Protein AF-A0A7J8F2H1-F1 (afdb_monomer)

Radius of gyration: 26.46 Å; Cα contacts (8 Å, |Δi|>4): 237; chains: 1; bounding box: 65×52×70 Å

Nearest PDB structures (foldseek):
  5uts-assembly4_A  TM=5.463E-01  e=5.931E-04  Neurospora crassa OR74A
  5v12-assembly2_H  TM=5.549E-01  e=9.028E-04  Neurospora crassa OR74A
  5v1x-assembly3_A  TM=5.444E-01  e=1.970E-03  Neurospora crassa OR74A
  5v12-assembly1_E  TM=4.622E-01  e=8.006E-04  Neurospora crassa OR74A
  5v12-assembly3_C  TM=4.387E-01  e=7.101E-04  Neurospora crassa OR74A

Sequence (280 aa):
MDVSLEKVADPTLIEMGKNLKEAMKMLEDSQRRTEEENGKKLTSGDIPGPLQGSGQDMVSILQLVQNLMHGDEDEEPQSARVQNIGEQGHIALLGHSLGAYISTLDKEKLRKLTTRILSDTTLWLCRIFRYENGCAYFHEEEREGLAKICRLAIHSRYEDFVVDGFNVLYNKKPVVYLSAAARPGLGQYLCNQLGLPFPCLSRVPCNTMFGSQHQMDVALLEKLIKDDIERGKLPLLLVANAGTAAVGHTDKIGRLRELCFPSRHEEGLSTHAVAGWQAS

Solvent-accessible surface area (backbone atoms only — not comparable to full-atom values): 17056 Å² total; per-residue (Å²): 143,82,82,74,67,80,84,76,62,53,70,66,57,53,50,48,53,48,53,50,53,48,51,51,48,50,56,61,55,49,73,76,59,86,80,86,88,79,94,79,92,82,84,90,70,93,68,83,70,82,86,65,94,68,85,78,56,70,67,62,51,51,50,49,53,51,46,72,73,68,52,80,87,83,58,82,83,71,69,87,61,72,63,78,65,47,76,67,50,49,53,49,51,52,49,52,54,49,50,58,55,53,70,70,47,56,73,67,60,36,49,54,50,52,52,48,52,53,52,54,53,31,53,51,51,21,59,76,70,70,36,95,87,64,83,74,80,88,68,91,52,83,66,53,54,56,47,50,50,54,50,49,49,47,58,72,74,34,78,58,36,84,79,58,39,74,62,56,41,70,79,39,39,50,30,38,39,34,37,61,66,51,66,86,64,49,66,61,50,43,25,65,77,67,74,44,60,70,88,31,52,41,76,33,54,43,28,85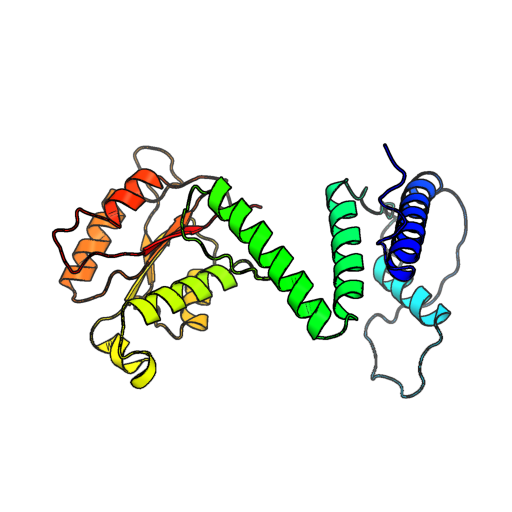,85,81,80,64,65,70,25,57,30,65,68,59,43,55,50,51,54,52,56,38,45,77,71,54,35,34,70,43,34,38,47,43,42,50,23,26,90,90,77,57,41,56,36,63,58,72,62,54,46,48,70,27,53,54,70,93,81,54,97,79,57,68,31,49,72,43,76,44,72,50,84,131

Mean predicted aligned error: 13.67 Å

Organism: Rousettus aegyptiacus (NCBI:txid9407)

Secondary structure (DSSP, 8-state):
--SSSTTSS-HHHHHHHHHHHHHHHHHHHHTT--------------S--SPPSSPPPHHHHHHHHHHHHH--TTS-----------HHHHHHHHHHHHHHHHTTS-HHHHHHHHHHHHHHHHHHHHHHTT-TT------SSHHHHHHHHHHHHHHHH-TTHHHHGGGHHHHS-EEEEEETTSPTTHHHHHHHHHT--GGGEEEEPBPSSSS-TTSB-HHHHHHHHHHHHHTT-EEEEEEEEES-TTT--B--HHHHHHHHS--TT-TT---EEEEEE---

InterPro domains:
  IPR015421 Pyridoxal phosphate-dependent transferase, major domain [G3DSA:3.40.640.10] (109-280)
  IPR015424 Pyridoxal phosphate-dependent transferase [SSF53383] (31-260)
  IPR050477 Group II Amino Acid Decarboxylases [PTHR42735] (5-260)

Structure (mmCIF, N/CA/C/O backbone):
data_AF-A0A7J8F2H1-F1
#
_entry.id   AF-A0A7J8F2H1-F1
#
loop_
_atom_site.group_PDB
_atom_site.id
_atom_site.type_symbol
_atom_site.label_atom_id
_atom_site.label_alt_id
_atom_site.label_comp_id
_atom_site.label_asym_id
_atom_site.label_entity_id
_atom_site.label_seq_id
_atom_site.pdbx_PDB_ins_code
_atom_site.Cartn_x
_atom_site.Cartn_y
_atom_site.Cartn_z
_atom_site.occupancy
_atom_site.B_iso_or_equiv
_atom_site.auth_seq_id
_atom_site.auth_comp_id
_atom_site.auth_asym_id
_atom_site.auth_atom_id
_atom_site.pdbx_PDB_model_num
ATOM 1 N N . MET A 1 1 ? 43.959 -8.866 -6.165 1.00 35.72 1 MET A N 1
ATOM 2 C CA . MET A 1 1 ? 43.316 -10.201 -6.227 1.00 35.72 1 MET A CA 1
ATOM 3 C C . MET A 1 1 ? 42.097 -10.041 -7.129 1.00 35.72 1 MET A C 1
ATOM 5 O O . MET A 1 1 ? 40.973 -10.171 -6.675 1.00 35.72 1 MET A O 1
ATOM 9 N N . ASP A 1 2 ? 42.334 -9.710 -8.403 1.00 37.97 2 ASP A N 1
ATOM 10 C CA . ASP A 1 2 ? 41.333 -9.078 -9.289 1.00 37.97 2 ASP A CA 1
ATOM 11 C C . ASP A 1 2 ? 41.114 -9.855 -10.593 1.00 37.97 2 ASP A C 1
ATOM 13 O O . ASP A 1 2 ? 40.678 -9.305 -11.594 1.00 37.97 2 ASP A O 1
ATOM 17 N N . VAL A 1 3 ? 41.433 -11.151 -10.610 1.00 37.12 3 VAL A N 1
ATOM 18 C CA . VAL A 1 3 ? 41.419 -11.969 -11.842 1.00 37.12 3 VAL A CA 1
ATOM 19 C C . VAL A 1 3 ? 40.177 -12.876 -11.925 1.00 37.12 3 VAL A C 1
ATOM 21 O O . VAL A 1 3 ? 40.043 -13.695 -12.828 1.00 37.12 3 VAL A O 1
ATOM 24 N N . SER A 1 4 ? 39.220 -12.729 -11.005 1.00 40.34 4 SER A N 1
ATOM 25 C CA . SER A 1 4 ? 38.104 -13.682 -10.869 1.00 40.34 4 SER A CA 1
ATOM 26 C C . SER A 1 4 ? 36.732 -13.152 -11.302 1.00 40.34 4 SER A C 1
ATOM 28 O O . SER A 1 4 ? 35.785 -13.933 -11.341 1.00 40.34 4 SER A O 1
ATOM 30 N N . LEU A 1 5 ? 36.595 -11.864 -11.642 1.00 41.72 5 LEU A N 1
ATOM 31 C CA . LEU A 1 5 ? 35.300 -11.255 -12.000 1.00 41.72 5 LEU A CA 1
ATOM 32 C C . LEU A 1 5 ? 34.995 -11.258 -13.509 1.00 41.72 5 LEU A C 1
ATOM 34 O O . LEU A 1 5 ? 33.827 -11.223 -13.886 1.00 41.72 5 LEU A O 1
ATOM 38 N N . GLU A 1 6 ? 36.001 -11.384 -14.380 1.00 43.81 6 GLU A N 1
ATOM 39 C CA . GLU A 1 6 ? 35.793 -11.353 -15.842 1.00 43.81 6 GLU A CA 1
ATOM 40 C C . GLU A 1 6 ? 35.183 -12.639 -16.424 1.00 43.81 6 GLU A C 1
ATOM 42 O O . GLU A 1 6 ? 34.689 -12.630 -17.546 1.00 43.81 6 GLU A O 1
ATOM 47 N N . LYS A 1 7 ? 35.168 -13.754 -15.682 1.00 44.41 7 LYS A N 1
ATOM 48 C CA . LYS A 1 7 ? 34.696 -15.050 -16.208 1.00 44.41 7 LYS A CA 1
ATOM 49 C C . LYS A 1 7 ? 33.199 -15.328 -16.026 1.00 44.41 7 LYS A C 1
ATOM 51 O O . LYS A 1 7 ? 32.752 -16.406 -16.407 1.00 44.41 7 LYS A O 1
ATOM 56 N N . VAL A 1 8 ? 32.427 -14.408 -15.442 1.00 48.41 8 VAL A N 1
ATOM 57 C CA . VAL A 1 8 ? 31.016 -14.665 -15.064 1.00 48.41 8 VAL A CA 1
ATOM 58 C C . VAL A 1 8 ? 30.034 -13.636 -15.639 1.00 48.41 8 VAL A C 1
ATOM 60 O O . VAL A 1 8 ? 28.824 -13.838 -15.564 1.00 48.41 8 VAL A O 1
ATOM 63 N N . ALA A 1 9 ? 30.514 -12.546 -16.235 1.00 56.69 9 ALA A N 1
ATOM 64 C CA . ALA A 1 9 ? 29.635 -11.503 -16.748 1.00 56.69 9 ALA A CA 1
ATOM 65 C C . ALA A 1 9 ? 29.189 -11.807 -18.188 1.00 56.69 9 ALA A C 1
ATOM 67 O O . ALA A 1 9 ? 30.009 -12.081 -19.062 1.00 56.69 9 ALA A O 1
ATOM 68 N N . ASP A 1 10 ? 27.874 -11.766 -18.407 1.00 70.38 10 ASP A N 1
ATOM 69 C CA . ASP A 1 10 ? 27.250 -11.860 -19.727 1.00 70.38 10 ASP A CA 1
ATOM 70 C C . ASP A 1 10 ? 27.881 -10.810 -20.667 1.00 70.38 10 ASP A C 1
ATOM 72 O O . ASP A 1 10 ? 27.974 -9.641 -20.273 1.00 70.38 10 ASP A O 1
ATOM 76 N N . PRO A 1 11 ? 28.353 -11.176 -21.874 1.00 74.00 11 PRO A N 1
ATOM 77 C CA . PRO A 1 11 ? 28.938 -10.222 -22.817 1.00 74.00 11 PRO A CA 1
ATOM 78 C C . PRO A 1 11 ? 28.031 -9.014 -23.097 1.00 74.00 11 PRO A C 1
ATOM 80 O O . PRO A 1 11 ? 28.542 -7.902 -23.223 1.00 74.00 11 PRO A O 1
ATOM 83 N N . THR A 1 12 ? 26.706 -9.191 -23.097 1.00 70.81 12 THR A N 1
ATOM 84 C CA . THR A 1 12 ? 25.740 -8.088 -23.253 1.00 70.81 12 THR A CA 1
ATOM 85 C C . THR A 1 12 ? 25.710 -7.160 -22.037 1.00 70.81 12 THR A C 1
ATOM 87 O O . THR A 1 12 ? 25.595 -5.948 -22.194 1.00 70.81 12 THR A O 1
ATOM 90 N N . LEU A 1 13 ? 25.872 -7.687 -20.817 1.00 69.12 13 LEU A N 1
ATOM 91 C CA . LEU A 1 13 ? 25.968 -6.884 -19.592 1.00 69.12 13 LEU A CA 1
ATOM 92 C C . LEU A 1 13 ? 27.266 -6.076 -19.552 1.00 69.12 13 LEU A C 1
ATOM 94 O O . LEU A 1 13 ? 27.269 -4.936 -19.087 1.00 69.12 13 LEU A O 1
ATOM 98 N N . ILE A 1 14 ? 28.364 -6.647 -20.050 1.00 75.19 14 ILE A N 1
ATOM 99 C CA . ILE A 1 14 ? 29.649 -5.947 -20.165 1.00 75.19 14 ILE A CA 1
ATOM 100 C C . ILE A 1 14 ? 29.537 -4.808 -21.183 1.00 75.19 14 ILE A C 1
ATOM 102 O O . ILE A 1 14 ? 29.994 -3.697 -20.913 1.00 75.19 14 ILE A O 1
ATOM 106 N N . GLU A 1 15 ? 28.937 -5.072 -22.344 1.00 75.25 15 GLU A N 1
ATOM 107 C CA . GLU A 1 15 ? 28.708 -4.067 -23.384 1.00 75.25 15 GLU A CA 1
ATOM 108 C C . GLU A 1 15 ? 27.772 -2.957 -22.895 1.00 75.25 15 GLU A C 1
ATOM 110 O O . GLU A 1 15 ? 28.106 -1.781 -23.006 1.00 75.25 15 GLU A O 1
ATOM 115 N N . MET A 1 16 ? 26.668 -3.309 -22.235 1.00 69.12 16 MET A N 1
ATOM 116 C CA . MET A 1 16 ? 25.759 -2.335 -21.636 1.00 69.12 16 MET A CA 1
ATOM 117 C C . MET A 1 16 ? 26.459 -1.495 -20.564 1.00 69.12 16 MET A C 1
ATOM 119 O O . MET A 1 16 ? 26.307 -0.279 -20.552 1.00 69.12 16 MET A O 1
ATOM 123 N N . GLY A 1 17 ? 27.267 -2.109 -19.694 1.00 71.62 17 GLY A N 1
ATOM 124 C CA . GLY A 1 17 ? 28.045 -1.387 -18.687 1.00 71.62 17 GLY A CA 1
ATOM 125 C C . GLY A 1 17 ? 29.032 -0.388 -19.300 1.00 71.62 17 GLY A C 1
ATOM 126 O O . GLY A 1 17 ? 29.218 0.702 -18.758 1.00 71.62 17 GLY A O 1
ATOM 127 N N . LYS A 1 18 ? 29.627 -0.721 -20.452 1.00 77.25 18 LYS A N 1
ATOM 128 C CA . LYS A 1 18 ? 30.483 0.197 -21.220 1.00 77.25 18 LYS A CA 1
ATOM 129 C C . LYS A 1 18 ? 29.673 1.331 -21.845 1.00 77.25 18 LYS A C 1
ATOM 131 O O . LYS A 1 18 ? 30.013 2.485 -21.607 1.00 77.25 18 LYS A O 1
ATOM 136 N N . ASN A 1 19 ? 28.586 1.012 -22.547 1.00 74.38 19 ASN A N 1
ATOM 137 C CA . ASN A 1 19 ? 27.725 1.993 -23.217 1.00 74.38 19 ASN A CA 1
ATOM 138 C C . ASN A 1 19 ? 27.107 2.975 -22.217 1.00 74.38 19 ASN A C 1
ATOM 140 O O . ASN A 1 19 ? 27.022 4.169 -22.472 1.00 74.38 19 ASN A O 1
ATOM 144 N N . LEU A 1 20 ? 26.719 2.481 -21.045 1.00 69.19 20 LEU A N 1
ATOM 145 C CA . LEU A 1 20 ? 26.135 3.281 -19.979 1.00 69.19 20 LEU A CA 1
ATOM 146 C C . LEU A 1 20 ? 27.174 4.201 -19.338 1.00 69.19 20 LEU A C 1
ATOM 148 O O . LEU A 1 20 ? 26.904 5.377 -19.130 1.00 69.19 20 LEU A O 1
ATOM 152 N N . LYS A 1 21 ? 28.392 3.701 -19.103 1.00 72.06 21 LYS A N 1
ATOM 153 C CA . LYS A 1 21 ? 29.517 4.520 -18.634 1.00 72.06 21 LYS A CA 1
ATOM 154 C C . LYS A 1 21 ? 29.911 5.592 -19.655 1.00 72.06 21 LYS A C 1
ATOM 156 O O . LYS A 1 21 ? 30.268 6.701 -19.269 1.00 72.06 21 LYS A O 1
ATOM 161 N N . GLU A 1 22 ? 29.852 5.270 -20.942 1.00 75.00 22 GLU A N 1
ATOM 162 C CA . GLU A 1 22 ? 30.119 6.211 -22.028 1.00 75.00 22 GLU A CA 1
ATOM 163 C C . GLU A 1 22 ? 29.016 7.269 -22.139 1.00 75.00 22 GLU A C 1
ATOM 165 O O . GLU A 1 22 ? 29.328 8.455 -22.163 1.00 75.00 22 GLU A O 1
ATOM 170 N N . ALA A 1 23 ? 27.742 6.874 -22.072 1.00 69.75 23 ALA A N 1
ATOM 171 C CA . ALA A 1 23 ? 26.609 7.795 -22.024 1.00 69.75 23 ALA A CA 1
ATOM 172 C C . ALA A 1 23 ? 26.667 8.718 -20.795 1.00 69.75 23 ALA A C 1
ATOM 174 O O . ALA A 1 23 ? 26.439 9.918 -20.920 1.00 69.75 23 ALA A O 1
ATOM 175 N N . MET A 1 24 ? 27.043 8.194 -19.622 1.00 65.06 24 MET A N 1
ATOM 176 C CA . MET A 1 24 ? 27.267 8.999 -18.414 1.00 65.06 24 MET A CA 1
ATOM 177 C C . MET A 1 24 ? 28.371 10.034 -18.630 1.00 65.06 24 MET A C 1
ATOM 179 O O . MET A 1 24 ? 28.177 11.209 -18.333 1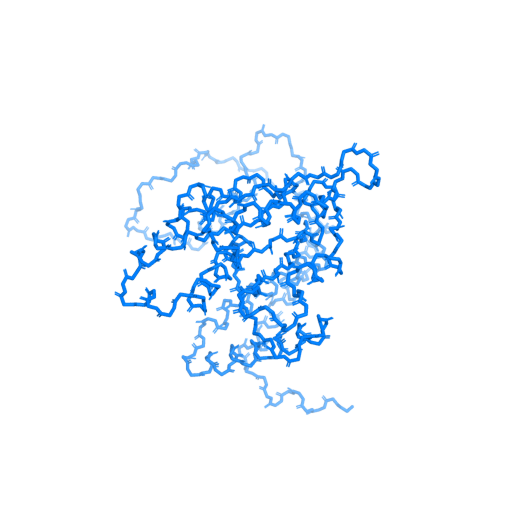.00 65.06 24 MET A O 1
ATOM 183 N N . LYS A 1 25 ? 29.494 9.621 -19.223 1.00 72.06 25 LYS A N 1
ATOM 184 C CA . LYS A 1 25 ? 30.596 10.527 -19.544 1.00 72.06 25 LYS A CA 1
ATOM 185 C C . LYS A 1 25 ? 30.183 11.593 -20.566 1.00 72.06 25 LYS A C 1
ATOM 187 O O . LYS A 1 25 ? 30.539 12.751 -20.405 1.00 72.06 25 LYS A O 1
ATOM 192 N N . MET A 1 26 ? 29.404 11.231 -21.586 1.00 67.62 26 MET A N 1
ATOM 193 C CA . MET A 1 26 ? 28.885 12.183 -22.575 1.00 67.62 26 MET A CA 1
ATOM 194 C C . MET A 1 26 ? 27.912 13.192 -21.957 1.00 67.62 26 MET A C 1
ATOM 196 O O . MET A 1 26 ? 27.939 14.359 -22.345 1.00 67.62 26 MET A O 1
ATOM 200 N N . LEU A 1 27 ? 27.082 12.780 -20.993 1.00 60.22 27 LEU A N 1
ATOM 201 C CA . LEU A 1 27 ? 26.190 13.681 -20.254 1.00 60.22 27 LEU A CA 1
ATOM 202 C C . LEU A 1 27 ? 26.980 14.656 -19.362 1.00 60.22 27 LEU A C 1
ATOM 204 O O . LEU A 1 27 ? 26.693 15.852 -19.364 1.00 60.22 27 LEU A O 1
ATOM 208 N N . GLU A 1 28 ? 28.009 14.170 -18.663 1.00 62.25 28 GLU A N 1
ATOM 209 C CA . GLU A 1 28 ? 28.918 15.001 -17.855 1.00 62.25 28 GLU A CA 1
ATOM 210 C C . GLU A 1 28 ? 29.759 15.966 -18.716 1.00 62.25 28 GLU A C 1
ATOM 212 O O . GLU A 1 28 ? 29.984 17.118 -18.337 1.00 62.25 28 GLU A O 1
ATOM 217 N N . ASP A 1 29 ? 30.210 15.526 -19.895 1.00 56.66 29 ASP A N 1
ATOM 218 C CA . ASP A 1 29 ? 31.023 16.334 -20.812 1.00 56.66 29 ASP A CA 1
ATOM 219 C C . ASP A 1 29 ? 30.177 17.368 -21.583 1.00 56.66 29 ASP A C 1
ATOM 221 O O . ASP A 1 29 ? 30.648 18.484 -21.826 1.00 56.66 29 ASP A O 1
ATOM 225 N N . SER A 1 30 ? 28.917 17.051 -21.915 1.00 52.12 30 SER A N 1
ATOM 226 C CA . SER A 1 30 ? 27.974 17.988 -22.557 1.00 52.12 30 SER A CA 1
ATOM 227 C C . SER A 1 30 ? 27.583 19.144 -21.629 1.00 52.12 30 SER A C 1
ATOM 229 O O . SER A 1 30 ? 27.368 20.259 -22.092 1.00 52.12 30 SER A O 1
ATOM 231 N N . GLN A 1 31 ? 27.593 18.930 -20.309 1.00 48.03 31 GLN A N 1
ATOM 232 C CA . GLN A 1 31 ? 27.425 19.993 -19.308 1.00 48.03 31 GLN A CA 1
ATOM 233 C C . GLN A 1 31 ? 28.559 21.034 -19.305 1.00 48.03 31 GLN A C 1
ATOM 235 O O . GLN A 1 31 ? 28.365 22.145 -18.813 1.00 48.03 31 GLN A O 1
ATOM 240 N N . ARG A 1 32 ? 29.753 20.699 -19.818 1.00 49.50 32 ARG A N 1
ATOM 241 C CA . ARG A 1 32 ? 30.902 21.625 -19.877 1.00 49.50 32 ARG A CA 1
ATOM 242 C C . ARG A 1 32 ? 30.978 22.430 -21.170 1.00 49.50 32 ARG A C 1
ATOM 244 O O . ARG A 1 32 ? 31.816 23.324 -21.265 1.00 49.50 32 ARG A O 1
ATOM 251 N N . ARG A 1 33 ? 30.151 22.113 -22.167 1.00 49.50 33 ARG A N 1
ATOM 252 C CA . ARG A 1 33 ? 30.144 22.774 -23.474 1.00 49.50 33 ARG A CA 1
ATOM 253 C C . ARG A 1 33 ? 28.711 23.126 -23.838 1.00 49.50 33 ARG A C 1
ATOM 255 O O . ARG A 1 33 ? 28.016 22.343 -24.472 1.00 49.50 33 ARG A O 1
ATOM 262 N N . THR A 1 34 ? 28.262 24.303 -23.431 1.00 40.88 34 THR A N 1
ATOM 263 C CA . THR A 1 34 ? 27.045 24.881 -24.006 1.00 40.88 34 THR A CA 1
ATOM 264 C C . THR A 1 34 ? 27.236 26.373 -24.192 1.00 40.88 34 THR A C 1
ATOM 266 O O . THR A 1 34 ? 26.657 27.184 -23.484 1.00 40.88 34 THR A O 1
ATOM 269 N N . GLU A 1 35 ? 28.085 26.716 -25.153 1.00 40.28 35 GLU A N 1
ATOM 270 C CA . GLU A 1 35 ? 27.930 27.931 -25.942 1.00 40.28 35 GLU A CA 1
ATOM 271 C C . GLU A 1 35 ? 28.178 27.543 -27.406 1.00 40.28 35 GLU A C 1
ATOM 273 O O . GLU A 1 35 ? 29.144 26.844 -27.709 1.00 40.28 35 GLU A O 1
ATOM 278 N N . GLU A 1 36 ? 27.270 28.015 -28.259 1.00 41.62 36 GLU A N 1
ATOM 279 C CA . GLU A 1 36 ? 27.307 28.062 -29.726 1.00 41.62 36 GLU A CA 1
ATOM 280 C C . GLU A 1 36 ? 26.645 26.936 -30.548 1.00 41.62 36 GLU A C 1
ATOM 282 O O . GLU A 1 36 ? 26.913 25.747 -30.403 1.00 41.62 36 GLU A O 1
ATOM 287 N N . GLU A 1 37 ? 25.841 27.434 -31.502 1.00 37.47 37 GLU A N 1
ATOM 288 C CA . GLU A 1 37 ? 25.179 26.795 -32.650 1.00 37.47 37 GLU A CA 1
ATOM 289 C C . GLU A 1 37 ? 23.877 26.018 -32.344 1.00 37.47 37 GLU A C 1
ATOM 291 O O . GLU A 1 37 ? 23.814 25.196 -31.447 1.00 37.47 37 GLU A O 1
ATOM 296 N N . ASN A 1 38 ? 22.764 26.177 -33.065 1.00 36.41 38 ASN A N 1
ATOM 297 C CA . ASN A 1 38 ? 22.487 26.896 -34.304 1.00 36.41 38 ASN A CA 1
ATOM 298 C C . ASN A 1 38 ? 20.969 27.110 -34.413 1.00 36.41 38 ASN A C 1
ATOM 300 O O . ASN A 1 38 ? 20.196 26.226 -34.051 1.00 36.41 38 ASN A O 1
ATOM 304 N N . GLY A 1 39 ? 20.541 28.233 -34.988 1.00 42.91 39 GLY A N 1
ATOM 305 C CA . GLY A 1 39 ? 19.134 28.449 -35.300 1.00 42.91 39 GLY A CA 1
ATOM 306 C C . GLY A 1 39 ? 18.674 27.559 -36.453 1.00 42.91 39 GLY A C 1
ATOM 307 O O . GLY A 1 39 ? 19.307 27.527 -37.510 1.00 42.91 39 GLY A O 1
ATOM 308 N N . LYS A 1 40 ? 17.528 26.892 -36.284 1.00 36.72 40 LYS A N 1
ATOM 309 C CA . LYS A 1 40 ? 16.632 26.527 -37.389 1.00 36.72 40 LYS A CA 1
ATOM 310 C C . LYS A 1 40 ? 15.223 26.236 -36.876 1.00 36.72 40 LYS A C 1
ATOM 312 O O . LYS A 1 40 ? 14.979 25.288 -36.147 1.00 36.72 40 LYS A O 1
ATOM 317 N N . LYS A 1 41 ? 14.315 27.086 -37.344 1.00 43.12 41 LYS A N 1
ATOM 318 C CA . LYS A 1 41 ? 12.878 27.133 -37.083 1.00 43.12 41 LYS A CA 1
ATOM 319 C C . LYS A 1 41 ? 12.159 25.955 -37.750 1.00 43.12 41 LYS A C 1
ATOM 321 O O . LYS A 1 41 ? 12.308 25.800 -38.962 1.00 43.12 41 LYS A O 1
ATOM 326 N N . LEU A 1 42 ? 11.333 25.208 -37.017 1.00 37.53 42 LEU A N 1
ATOM 327 C CA . LEU A 1 42 ? 10.293 24.334 -37.574 1.00 37.53 42 LEU A CA 1
ATOM 328 C C . LEU A 1 42 ? 9.092 24.262 -36.621 1.00 37.53 42 LEU A C 1
ATOM 330 O O . LEU A 1 42 ? 9.232 24.295 -35.411 1.00 37.53 42 LEU A O 1
ATOM 334 N N . THR A 1 43 ? 7.914 24.273 -37.232 1.00 41.03 43 THR A N 1
ATOM 335 C CA . THR A 1 43 ? 6.590 24.616 -36.700 1.00 41.03 43 THR A CA 1
ATOM 336 C C . THR A 1 43 ? 5.981 23.606 -35.719 1.00 41.03 43 THR A C 1
ATOM 338 O O . THR A 1 43 ? 5.928 22.417 -36.028 1.00 41.03 43 THR A O 1
ATOM 341 N N . SER A 1 44 ? 5.418 24.156 -34.637 1.00 47.97 44 SER A N 1
ATOM 342 C CA . SER A 1 44 ? 4.611 23.549 -33.567 1.00 47.97 44 SER A CA 1
ATOM 343 C C . SER A 1 44 ? 3.467 22.641 -34.043 1.00 47.97 44 SER A C 1
ATOM 345 O O . SER A 1 44 ? 2.708 22.987 -34.956 1.00 47.97 44 SER A O 1
ATOM 347 N N . GLY A 1 45 ? 3.325 21.486 -33.388 1.00 49.81 45 GLY A N 1
ATOM 348 C CA . GLY A 1 45 ? 2.295 20.479 -33.644 1.00 49.81 45 GLY A CA 1
ATOM 349 C C . GLY A 1 45 ? 2.134 19.507 -32.472 1.00 49.81 45 GLY A C 1
ATOM 350 O O . GLY A 1 45 ? 2.138 18.299 -32.680 1.00 49.81 45 GLY A O 1
ATOM 351 N N . ASP A 1 46 ? 2.005 20.022 -31.245 1.00 54.97 46 ASP A N 1
ATOM 352 C CA . ASP A 1 46 ? 2.051 19.231 -29.997 1.00 54.97 46 ASP A CA 1
ATOM 353 C C . ASP A 1 46 ? 0.813 18.367 -29.705 1.00 54.97 46 ASP A C 1
ATOM 355 O O . ASP A 1 46 ? 0.753 17.664 -28.694 1.00 54.97 46 ASP A O 1
ATOM 359 N N . ILE A 1 47 ? -0.191 18.373 -30.585 1.00 58.78 47 ILE A N 1
ATOM 360 C CA . ILE A 1 47 ? -1.334 17.463 -30.481 1.00 58.78 47 ILE A CA 1
ATOM 361 C C . ILE A 1 47 ? -1.096 16.306 -31.454 1.00 58.78 47 ILE A C 1
ATOM 363 O O . ILE A 1 47 ? -1.238 16.502 -32.667 1.00 58.78 47 ILE A O 1
ATOM 367 N N . PRO A 1 48 ? -0.758 15.096 -30.965 1.00 62.56 48 PRO A N 1
ATOM 368 C CA . PRO A 1 48 ? -0.534 13.963 -31.843 1.00 62.56 48 PRO A CA 1
ATOM 369 C C . PRO A 1 48 ? -1.816 13.647 -32.619 1.00 62.56 48 PRO A C 1
ATOM 371 O O . PRO A 1 48 ? -2.877 13.390 -32.045 1.00 62.56 48 PRO A O 1
ATOM 374 N N . GLY A 1 49 ? -1.712 13.684 -33.948 1.00 66.69 49 GLY A N 1
ATOM 375 C CA . GLY A 1 49 ? -2.761 13.211 -34.844 1.00 66.69 49 GLY A CA 1
ATOM 376 C C . GLY A 1 49 ? -2.922 11.684 -34.783 1.00 66.69 49 GLY A C 1
ATOM 377 O O . GLY A 1 49 ? -2.145 10.995 -34.117 1.00 66.69 49 GLY A O 1
ATOM 378 N N . PRO A 1 50 ? -3.915 11.121 -35.492 1.00 74.69 50 PRO A N 1
ATOM 379 C CA . PRO A 1 50 ? -4.083 9.674 -35.601 1.00 74.69 50 PRO A CA 1
ATOM 380 C C . PRO A 1 50 ? -2.779 8.996 -36.039 1.00 74.69 50 PRO A C 1
ATOM 382 O O . PRO A 1 50 ? -2.112 9.483 -36.955 1.00 74.69 50 PRO A O 1
ATOM 385 N N . LEU A 1 51 ? -2.435 7.869 -35.402 1.00 74.44 51 LEU A N 1
ATOM 386 C CA . LEU A 1 51 ? -1.246 7.087 -35.747 1.00 74.44 51 LEU A CA 1
ATOM 387 C C . LEU A 1 51 ? -1.247 6.780 -37.249 1.00 74.44 51 LEU A C 1
ATOM 389 O O . LEU A 1 51 ? -2.190 6.179 -37.770 1.00 74.44 51 LEU A O 1
ATOM 393 N N . GLN A 1 52 ? -0.198 7.206 -37.948 1.00 72.94 52 GLN A N 1
ATOM 394 C CA . GLN A 1 52 ? -0.055 6.934 -39.372 1.00 72.94 52 GLN A CA 1
ATOM 395 C C . GLN A 1 52 ? 0.500 5.522 -39.594 1.00 72.94 52 GLN A C 1
ATOM 397 O O . GLN A 1 52 ? 1.316 5.030 -38.820 1.00 72.94 52 GLN A O 1
ATOM 402 N N . GLY A 1 53 ? 0.041 4.850 -40.655 1.00 73.81 53 GLY A N 1
ATOM 403 C CA . GLY A 1 53 ? 0.406 3.457 -40.956 1.00 73.81 53 GLY A CA 1
ATOM 404 C C . GLY A 1 53 ? 1.836 3.260 -41.478 1.00 73.81 53 GLY A C 1
ATOM 405 O O . GLY A 1 53 ? 2.291 2.123 -41.583 1.00 73.81 53 GLY A O 1
ATOM 406 N N . SER A 1 54 ? 2.546 4.340 -41.809 1.00 75.06 54 SER A N 1
ATOM 407 C CA . SER A 1 54 ? 3.969 4.317 -42.149 1.00 75.06 54 SER A CA 1
ATOM 408 C C . SER A 1 54 ? 4.800 4.619 -40.903 1.00 75.06 54 SER A C 1
ATOM 410 O O . SER A 1 54 ? 4.633 5.677 -40.299 1.00 75.06 54 SER A O 1
ATOM 412 N N . GLY A 1 55 ? 5.696 3.704 -40.523 1.00 76.12 55 GLY A N 1
ATOM 413 C CA . GLY A 1 55 ? 6.652 3.949 -39.440 1.00 76.12 55 GLY A CA 1
ATOM 414 C C . GLY A 1 55 ? 7.553 5.154 -39.733 1.00 76.12 55 GLY A C 1
ATOM 415 O O . GLY A 1 55 ? 7.814 5.471 -40.893 1.00 76.12 55 GLY A O 1
ATOM 416 N N . GLN A 1 56 ? 8.021 5.821 -38.680 1.00 79.81 56 GLN A N 1
ATOM 417 C CA . GLN A 1 56 ? 8.994 6.911 -38.773 1.00 79.81 56 GLN A CA 1
ATOM 418 C C . GLN A 1 56 ? 10.418 6.357 -38.685 1.00 79.81 56 GLN A C 1
ATOM 420 O O . GLN A 1 56 ? 10.661 5.336 -38.038 1.00 79.81 56 GLN A O 1
ATOM 425 N N . ASP A 1 57 ? 11.366 7.023 -39.337 1.00 83.94 57 ASP A N 1
ATOM 426 C CA . ASP A 1 57 ? 12.779 6.693 -39.205 1.00 83.94 57 ASP A CA 1
ATOM 427 C C . ASP A 1 57 ? 13.331 7.150 -37.842 1.00 83.94 57 ASP A C 1
ATOM 429 O O . ASP A 1 57 ? 12.786 8.032 -37.175 1.00 83.94 57 ASP A O 1
ATOM 433 N N . MET A 1 58 ? 14.440 6.538 -37.423 1.00 79.06 58 MET A N 1
ATOM 434 C CA . MET A 1 58 ? 15.036 6.778 -36.106 1.00 79.06 58 MET A CA 1
ATOM 435 C C . MET A 1 58 ? 15.459 8.238 -35.896 1.00 79.06 58 MET A C 1
ATOM 437 O O . MET A 1 58 ? 15.370 8.728 -34.775 1.00 79.06 58 MET A O 1
ATOM 441 N N . VAL A 1 59 ? 15.885 8.944 -36.949 1.00 82.19 59 VAL A N 1
ATOM 442 C CA . VAL A 1 59 ? 16.305 10.347 -36.840 1.00 82.19 59 VAL A CA 1
ATOM 443 C C . VAL A 1 59 ? 15.091 11.229 -36.570 1.00 82.19 59 VAL A C 1
ATOM 445 O O . VAL A 1 59 ? 15.137 12.042 -35.650 1.00 82.19 59 VAL A O 1
ATOM 448 N N . SER A 1 60 ? 13.985 11.007 -37.283 1.00 81.88 60 SER A N 1
ATOM 449 C CA . SER A 1 60 ? 12.719 11.706 -37.029 1.00 81.88 60 SER A CA 1
ATOM 450 C C . SER A 1 60 ? 12.180 11.461 -35.616 1.00 81.88 60 SER A C 1
ATOM 452 O O . SER A 1 60 ? 11.699 12.390 -34.969 1.00 81.88 60 SER A O 1
ATOM 454 N N . ILE A 1 61 ? 12.294 10.230 -35.104 1.00 82.25 61 ILE A N 1
ATOM 455 C CA . ILE A 1 61 ? 11.886 9.898 -33.728 1.00 82.25 61 ILE A CA 1
ATOM 456 C C . ILE A 1 61 ? 12.766 10.635 -32.711 1.00 82.25 61 ILE A C 1
ATOM 458 O O . ILE A 1 61 ? 12.246 11.218 -31.763 1.00 82.25 61 ILE A O 1
ATOM 462 N N . LEU A 1 62 ? 14.089 10.632 -32.901 1.00 78.31 62 LEU A N 1
ATOM 463 C CA . LEU A 1 62 ? 15.017 11.322 -32.001 1.00 78.31 62 LEU A CA 1
ATOM 464 C C . LEU A 1 62 ? 14.784 12.837 -31.995 1.00 78.31 62 LEU A C 1
ATOM 466 O O . LEU A 1 62 ? 14.788 13.441 -30.927 1.00 78.31 62 LEU A O 1
ATOM 470 N N . GLN A 1 63 ? 14.522 13.431 -33.161 1.00 77.38 63 GLN A N 1
ATOM 471 C CA . GLN A 1 63 ? 14.157 14.844 -33.282 1.00 77.38 63 GLN A CA 1
ATOM 472 C C . GLN A 1 63 ? 12.840 15.153 -32.563 1.00 77.38 63 GLN A C 1
ATOM 474 O O . GLN A 1 63 ? 12.763 16.133 -31.830 1.00 77.38 63 GLN A O 1
ATOM 479 N N . LEU A 1 64 ? 11.823 14.295 -32.700 1.00 82.19 64 LEU A N 1
ATOM 480 C CA . LEU A 1 64 ? 10.559 14.459 -31.981 1.00 82.19 64 LEU A CA 1
ATOM 481 C C . LEU A 1 64 ? 10.757 14.404 -30.461 1.00 82.19 64 LEU A C 1
ATOM 483 O O . LEU A 1 64 ? 10.246 15.260 -29.748 1.00 82.19 64 LEU A O 1
ATOM 487 N N . VAL A 1 65 ? 11.518 13.426 -29.960 1.00 81.31 65 VAL A N 1
ATOM 488 C CA . VAL A 1 65 ? 11.838 13.323 -28.527 1.00 81.31 65 VAL A CA 1
ATOM 489 C C . VAL A 1 65 ? 12.596 14.562 -28.053 1.00 81.31 65 VAL A C 1
ATOM 491 O O . VAL A 1 65 ? 12.286 15.088 -26.989 1.00 81.31 65 VAL A O 1
ATOM 494 N N . GLN A 1 66 ? 13.556 15.057 -28.837 1.00 75.62 66 GLN A N 1
ATOM 495 C CA . GLN A 1 66 ? 14.292 16.274 -28.505 1.00 75.62 66 GLN A CA 1
ATOM 496 C C . GLN A 1 66 ? 13.362 17.488 -28.404 1.00 75.62 66 GLN A C 1
ATOM 498 O O . GLN A 1 66 ? 13.452 18.218 -27.419 1.00 75.62 66 GLN A O 1
ATOM 503 N N . ASN A 1 67 ? 12.446 17.662 -29.357 1.00 77.31 67 ASN A N 1
ATOM 504 C CA . ASN A 1 67 ? 11.476 18.757 -29.345 1.00 77.31 67 ASN A CA 1
ATOM 505 C C . ASN A 1 67 ? 10.544 18.666 -28.125 1.00 77.31 67 ASN A C 1
ATOM 507 O O . ASN A 1 67 ? 10.369 19.645 -27.407 1.00 77.31 67 ASN A O 1
ATOM 511 N N . LEU A 1 68 ? 10.036 17.467 -27.816 1.00 79.31 68 LEU A N 1
ATOM 512 C CA . LEU A 1 68 ? 9.191 17.226 -26.638 1.00 79.31 68 LEU A CA 1
ATOM 513 C C . LEU A 1 68 ? 9.919 17.486 -25.309 1.00 79.31 68 LEU A C 1
ATOM 515 O O . LEU A 1 68 ? 9.287 17.859 -24.325 1.00 79.31 68 LEU A O 1
ATOM 519 N N . MET A 1 69 ? 11.235 17.263 -25.263 1.00 72.25 69 MET A N 1
ATOM 520 C CA . MET A 1 69 ? 12.051 17.463 -24.062 1.00 72.25 69 MET A CA 1
ATOM 521 C C . MET A 1 69 ? 12.412 18.932 -23.804 1.00 72.25 69 MET A C 1
ATOM 523 O O . MET A 1 69 ? 12.626 19.289 -22.648 1.00 72.25 69 MET A O 1
ATOM 527 N N . HIS A 1 70 ? 12.520 19.760 -24.848 1.00 71.50 70 HIS A N 1
ATOM 528 C CA . HIS A 1 70 ? 13.000 21.145 -24.733 1.00 71.50 70 HIS A CA 1
ATOM 529 C C . HIS A 1 70 ? 11.887 22.196 -24.869 1.00 71.50 70 HIS A C 1
ATOM 531 O O . HIS A 1 70 ? 12.111 23.335 -24.469 1.00 71.50 70 HIS A O 1
ATOM 537 N N . GLY A 1 71 ? 10.693 21.813 -25.341 1.00 58.66 71 GLY A N 1
ATOM 538 C CA . GLY A 1 71 ? 9.587 22.741 -25.592 1.00 58.66 71 GLY A CA 1
ATOM 539 C C . GLY A 1 71 ? 9.855 23.672 -26.782 1.00 58.66 71 GLY A C 1
ATOM 540 O O . GLY A 1 71 ? 10.992 23.815 -27.230 1.00 58.66 71 GLY A O 1
ATOM 541 N N . ASP A 1 72 ? 8.804 24.296 -27.318 1.00 56.03 72 ASP A N 1
ATOM 542 C CA . ASP A 1 72 ? 8.951 25.349 -28.328 1.00 56.03 72 ASP A CA 1
ATOM 543 C C . ASP A 1 72 ? 9.632 26.583 -27.691 1.00 56.03 72 ASP A C 1
ATOM 545 O O . ASP A 1 72 ? 9.224 27.051 -26.627 1.00 56.03 72 ASP A O 1
ATOM 549 N N . GLU A 1 73 ? 10.676 27.101 -28.346 1.00 55.31 73 GLU A N 1
ATOM 550 C CA . GLU A 1 73 ? 11.581 28.183 -27.902 1.00 55.31 73 GLU A CA 1
ATOM 551 C C . GLU A 1 73 ? 10.929 29.590 -27.784 1.00 55.31 73 GLU A C 1
ATOM 553 O O . GLU A 1 73 ? 11.573 30.598 -28.079 1.00 55.31 73 GLU A O 1
ATOM 558 N N . ASP A 1 74 ? 9.660 29.697 -27.377 1.00 50.00 74 ASP A N 1
ATOM 559 C CA . ASP A 1 74 ? 8.953 30.982 -27.211 1.00 50.00 74 ASP A CA 1
ATOM 560 C C . ASP A 1 74 ? 8.894 31.482 -25.748 1.00 50.00 74 ASP A C 1
ATOM 562 O O . ASP A 1 74 ? 8.463 32.610 -25.495 1.00 50.00 74 ASP A O 1
ATOM 566 N N . GLU A 1 75 ? 9.388 30.709 -24.776 1.00 46.66 75 GLU A N 1
ATOM 567 C CA . GLU A 1 75 ? 9.780 31.236 -23.462 1.00 46.66 75 GLU A CA 1
ATOM 568 C C . GLU A 1 75 ? 11.301 31.438 -23.461 1.00 46.66 75 GLU A C 1
ATOM 570 O O . GLU A 1 75 ? 12.033 30.553 -23.904 1.00 46.66 75 GLU A O 1
ATOM 575 N N . GLU A 1 76 ? 11.781 32.614 -23.022 1.00 41.59 76 GLU A N 1
ATOM 576 C CA . GLU A 1 76 ? 13.217 32.934 -22.915 1.00 41.59 76 GLU A CA 1
ATOM 577 C C . GLU A 1 76 ? 14.006 31.708 -22.445 1.00 41.59 76 GLU A C 1
ATOM 579 O O . GLU A 1 76 ? 13.539 31.050 -21.511 1.00 41.59 76 GLU A O 1
ATOM 584 N N . PRO A 1 77 ? 15.184 31.404 -23.030 1.00 42.88 77 PRO A N 1
ATOM 585 C CA . PRO A 1 77 ? 15.949 30.219 -22.687 1.00 42.88 77 PRO A CA 1
ATOM 586 C C . PRO A 1 77 ? 16.410 30.339 -21.235 1.00 42.88 77 PRO A C 1
ATOM 588 O O . PRO A 1 77 ? 17.529 30.755 -20.930 1.00 42.88 77 PRO A O 1
ATOM 591 N N . GLN A 1 78 ? 15.550 29.933 -20.303 1.00 43.03 78 GLN A N 1
ATOM 592 C CA . GLN A 1 78 ? 15.970 29.389 -19.038 1.00 43.03 78 GLN A CA 1
ATOM 593 C C . GLN A 1 78 ? 16.765 28.184 -19.464 1.00 43.03 78 GLN A C 1
ATOM 595 O O . GLN A 1 78 ? 16.178 27.165 -19.818 1.00 43.03 78 GLN A O 1
ATOM 600 N N . SER A 1 79 ? 18.085 28.384 -19.558 1.00 44.88 79 SER A N 1
ATOM 601 C CA . SER A 1 79 ? 19.088 27.383 -19.882 1.00 44.88 79 SER A CA 1
ATOM 602 C C . SER A 1 79 ? 18.499 26.024 -19.573 1.00 44.88 79 SER A C 1
ATOM 604 O O . SER A 1 79 ? 18.161 25.804 -18.400 1.00 44.88 79 SER A O 1
ATOM 606 N N . ALA A 1 80 ? 18.323 25.180 -20.591 1.00 45.19 80 ALA A N 1
ATOM 607 C CA . ALA A 1 80 ? 18.038 23.767 -20.429 1.00 45.19 80 ALA A CA 1
ATOM 608 C C . ALA A 1 80 ? 19.224 23.160 -19.668 1.00 45.19 80 ALA A C 1
ATOM 610 O O . ALA A 1 80 ? 20.062 22.433 -20.188 1.00 45.19 80 ALA A O 1
ATOM 611 N N . ARG A 1 81 ? 19.348 23.537 -18.396 1.00 44.75 81 ARG A N 1
ATOM 612 C CA . ARG A 1 81 ? 20.090 22.856 -17.375 1.00 44.75 81 ARG A CA 1
ATOM 613 C C . ARG A 1 81 ? 19.308 21.572 -17.323 1.00 44.75 81 ARG A C 1
ATOM 615 O O . ARG A 1 81 ? 18.284 21.510 -16.648 1.00 44.75 81 ARG A O 1
ATOM 622 N N . VAL A 1 82 ? 19.779 20.576 -18.072 1.00 49.59 82 VAL A N 1
ATOM 623 C CA . VAL A 1 82 ? 19.708 19.190 -17.633 1.00 49.59 82 VAL A CA 1
ATOM 624 C C . VAL A 1 82 ? 20.064 19.285 -16.161 1.00 49.59 82 VAL A C 1
ATOM 626 O O . VAL A 1 82 ? 21.223 19.558 -15.825 1.00 49.59 82 VAL A O 1
ATOM 629 N N . GLN A 1 83 ? 19.024 19.314 -15.319 1.00 49.31 83 GLN A N 1
ATOM 630 C CA . GLN A 1 83 ? 19.165 19.617 -13.905 1.00 49.31 83 GLN A CA 1
ATOM 631 C C . GLN A 1 83 ? 20.230 18.663 -13.443 1.00 49.31 83 GLN A C 1
ATOM 633 O O . GLN A 1 83 ? 20.092 17.475 -13.721 1.00 49.31 83 GLN A O 1
ATOM 638 N N . ASN A 1 84 ? 21.317 19.211 -12.897 1.00 49.31 84 ASN A N 1
ATOM 639 C CA . ASN A 1 84 ? 22.510 18.449 -12.592 1.00 49.31 84 ASN A CA 1
ATOM 640 C C . ASN A 1 84 ? 22.060 17.164 -11.907 1.00 49.31 84 ASN A C 1
ATOM 642 O O . ASN A 1 84 ? 21.511 17.232 -10.803 1.00 49.31 84 ASN A O 1
ATOM 646 N N . ILE A 1 85 ? 22.113 16.049 -12.644 1.00 56.31 85 ILE A N 1
ATOM 647 C CA . ILE A 1 85 ? 21.472 14.822 -12.208 1.00 56.31 85 ILE A CA 1
ATOM 648 C C . ILE A 1 85 ? 22.358 14.410 -11.049 1.00 56.31 85 ILE A C 1
ATOM 650 O O . ILE A 1 85 ? 23.483 13.978 -11.252 1.00 56.31 85 ILE A O 1
ATOM 654 N N . GLY A 1 86 ? 21.923 14.671 -9.816 1.00 66.44 86 GLY A N 1
ATOM 655 C CA . GLY A 1 86 ? 22.722 14.312 -8.654 1.00 66.44 86 GLY A CA 1
ATOM 656 C C . GLY A 1 86 ? 23.044 12.818 -8.702 1.00 66.44 86 GLY A C 1
ATOM 657 O O . GLY A 1 86 ? 22.401 12.058 -9.427 1.00 66.44 86 GLY A O 1
ATOM 658 N N . GLU A 1 87 ? 23.991 12.362 -7.888 1.00 71.69 87 GLU A N 1
ATOM 659 C CA . GLU A 1 87 ? 24.343 10.935 -7.779 1.00 71.69 87 GLU A CA 1
ATOM 660 C C . GLU A 1 87 ? 23.099 10.019 -7.694 1.00 71.69 87 GLU A C 1
ATOM 662 O O . GLU A 1 87 ? 23.054 8.950 -8.299 1.00 71.69 87 GLU A O 1
ATOM 667 N N . GLN A 1 88 ? 22.027 10.503 -7.054 1.00 71.12 88 GLN A N 1
ATOM 668 C CA . GLN A 1 88 ? 20.722 9.839 -6.975 1.00 71.12 88 GLN A CA 1
ATOM 669 C C . GLN A 1 88 ? 20.019 9.653 -8.328 1.00 71.12 88 GLN A C 1
ATOM 671 O O . GLN A 1 88 ? 19.491 8.578 -8.607 1.00 71.12 88 GLN A O 1
ATOM 676 N N . GLY A 1 89 ? 20.016 10.668 -9.190 1.00 74.75 89 GLY A N 1
ATOM 677 C CA . GLY A 1 89 ? 19.399 10.556 -10.508 1.00 74.75 89 GLY A CA 1
ATOM 678 C C . GLY A 1 89 ? 20.230 9.696 -11.466 1.00 74.75 89 GLY A C 1
ATOM 679 O O . GLY A 1 89 ? 19.668 8.988 -12.300 1.00 74.75 89 GLY A O 1
ATOM 680 N N . HIS A 1 90 ? 21.556 9.666 -11.293 1.00 74.88 90 HIS A N 1
ATOM 681 C CA . HIS A 1 90 ? 22.412 8.732 -12.019 1.00 74.88 90 HIS A CA 1
ATOM 682 C C . HIS A 1 90 ? 22.079 7.289 -11.638 1.00 74.88 90 HIS A C 1
ATOM 684 O O . HIS A 1 90 ? 21.865 6.459 -12.518 1.00 74.88 90 HIS A O 1
ATOM 690 N N . ILE A 1 91 ? 21.956 6.996 -10.342 1.00 78.75 91 ILE A N 1
ATOM 691 C CA . ILE A 1 91 ? 21.540 5.672 -9.860 1.00 78.75 91 ILE A CA 1
ATOM 692 C C . ILE A 1 91 ? 20.148 5.302 -10.389 1.00 78.75 91 ILE A C 1
ATOM 694 O O . ILE A 1 91 ? 19.950 4.161 -10.807 1.00 78.75 91 ILE A O 1
ATOM 698 N N . ALA A 1 92 ? 19.204 6.245 -10.439 1.00 81.62 92 ALA A N 1
ATOM 699 C CA . ALA A 1 92 ? 17.879 6.003 -11.007 1.00 81.62 92 ALA A CA 1
ATOM 700 C C . ALA A 1 92 ? 17.947 5.636 -12.501 1.00 81.62 92 ALA A C 1
ATOM 702 O O . ALA A 1 92 ? 17.341 4.649 -12.919 1.00 81.62 92 ALA A O 1
ATOM 703 N N . LEU A 1 93 ? 18.737 6.364 -13.300 1.00 81.44 93 LEU A N 1
ATOM 704 C CA . LEU A 1 93 ? 18.932 6.070 -14.724 1.00 81.44 93 LEU A CA 1
ATOM 705 C C . LEU A 1 93 ? 19.552 4.683 -14.943 1.00 81.44 93 LEU A C 1
ATOM 707 O O . LEU A 1 93 ? 19.087 3.917 -15.794 1.00 81.44 93 LEU A O 1
ATOM 711 N N . LEU A 1 94 ? 20.579 4.344 -14.155 1.00 83.25 94 LEU A N 1
ATOM 712 C CA . LEU A 1 94 ? 21.183 3.010 -14.153 1.00 83.25 94 LEU A CA 1
ATOM 713 C C . LEU A 1 94 ? 20.138 1.942 -13.807 1.00 83.25 94 LEU A C 1
ATOM 715 O O . LEU A 1 94 ? 20.046 0.925 -14.491 1.00 83.25 94 LEU A O 1
ATOM 719 N N . GLY A 1 95 ? 19.334 2.190 -12.770 1.00 87.31 95 GLY A N 1
ATOM 720 C CA . GLY A 1 95 ? 18.271 1.301 -12.311 1.00 87.31 95 GLY A CA 1
ATOM 721 C C . GLY A 1 95 ? 17.218 1.040 -13.386 1.00 87.31 95 GLY A C 1
ATOM 722 O O . GLY A 1 95 ? 16.908 -0.118 -13.661 1.00 87.31 95 GLY A O 1
ATOM 723 N N . HIS A 1 96 ? 16.725 2.087 -14.053 1.00 86.31 96 HIS A N 1
ATOM 724 C CA . HIS A 1 96 ? 15.765 1.957 -15.153 1.00 86.31 96 HIS A CA 1
ATOM 725 C C . HIS A 1 96 ? 16.357 1.216 -16.356 1.00 86.31 96 HIS A C 1
ATOM 727 O O . HIS A 1 96 ? 15.718 0.307 -16.887 1.00 86.31 96 HIS A O 1
ATOM 733 N N . SER A 1 97 ? 17.591 1.546 -16.748 1.00 85.31 97 SER A N 1
ATOM 734 C CA . SER A 1 97 ? 18.284 0.881 -17.861 1.00 85.31 97 SER A CA 1
ATOM 735 C C . SER A 1 97 ? 18.487 -0.611 -17.579 1.00 85.31 97 SER A C 1
ATOM 737 O O . SER A 1 97 ? 18.202 -1.465 -18.421 1.00 85.31 97 SER A O 1
ATOM 739 N N . LEU A 1 98 ? 18.917 -0.943 -16.359 1.00 86.31 98 LEU A N 1
ATOM 740 C CA . LEU A 1 98 ? 19.084 -2.323 -15.919 1.00 86.31 98 LEU A CA 1
ATOM 741 C C . LEU A 1 98 ? 17.742 -3.058 -15.825 1.00 86.31 98 LEU A C 1
ATOM 743 O O . LEU A 1 98 ? 17.657 -4.212 -16.235 1.00 86.31 98 LEU A O 1
ATOM 747 N N . GLY A 1 99 ? 16.690 -2.406 -15.327 1.00 88.75 99 GLY A N 1
ATOM 748 C CA . GLY A 1 99 ? 15.337 -2.964 -15.275 1.00 88.75 99 GLY A CA 1
ATOM 749 C C . GLY A 1 99 ? 14.795 -3.311 -16.664 1.00 88.75 99 GLY A C 1
ATOM 750 O O . GLY A 1 99 ? 14.251 -4.401 -16.859 1.00 88.75 99 GLY A O 1
ATOM 751 N N . ALA A 1 100 ? 15.016 -2.435 -17.650 1.00 88.50 100 ALA A N 1
ATOM 752 C CA . ALA A 1 100 ? 14.671 -2.693 -19.045 1.00 88.50 100 ALA A CA 1
ATOM 753 C C . ALA A 1 100 ? 15.425 -3.915 -19.596 1.00 88.50 100 ALA A C 1
ATOM 755 O O . ALA A 1 100 ? 14.802 -4.806 -20.170 1.00 88.50 100 ALA A O 1
ATOM 756 N N . TYR A 1 101 ? 16.735 -4.018 -19.343 1.00 85.06 101 TYR A N 1
ATOM 757 C CA . TYR A 1 101 ? 17.526 -5.186 -19.739 1.00 85.06 101 TYR A CA 1
ATOM 758 C C . TYR A 1 101 ? 17.038 -6.478 -19.071 1.00 85.06 101 TYR A C 1
ATOM 760 O O . TYR A 1 101 ? 16.781 -7.472 -19.750 1.00 85.06 101 TYR A O 1
ATOM 768 N N . ILE A 1 102 ? 16.854 -6.466 -17.747 1.00 88.62 102 ILE A N 1
ATOM 769 C CA . IL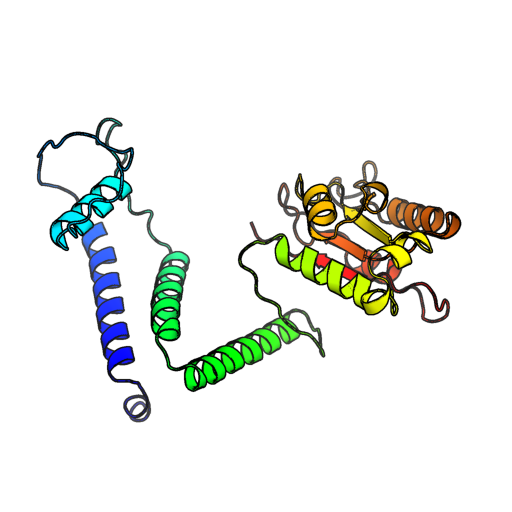E A 1 102 ? 16.370 -7.619 -16.977 1.00 88.62 102 ILE A CA 1
ATOM 770 C C . ILE A 1 102 ? 15.029 -8.116 -17.530 1.00 88.62 102 ILE A C 1
ATOM 772 O O . ILE A 1 102 ? 14.810 -9.323 -17.603 1.00 88.62 102 ILE A O 1
ATOM 776 N N . SER A 1 103 ? 14.164 -7.208 -17.987 1.00 88.12 103 SER A N 1
ATOM 777 C CA . SER A 1 103 ? 12.859 -7.543 -18.571 1.00 88.12 103 SER A CA 1
ATOM 778 C C . SER A 1 103 ? 12.949 -8.320 -19.893 1.00 88.12 103 SER A C 1
ATOM 780 O O . SER A 1 103 ? 11.972 -8.953 -20.287 1.00 88.12 103 SER A O 1
ATOM 782 N N . THR A 1 104 ? 14.107 -8.318 -20.562 1.00 88.62 104 THR A N 1
ATOM 783 C CA . THR A 1 104 ? 14.358 -9.113 -21.780 1.00 88.62 104 THR A CA 1
ATOM 784 C C . THR A 1 104 ? 14.826 -10.544 -21.496 1.00 88.62 104 THR A C 1
ATOM 786 O O . THR A 1 104 ? 14.872 -11.368 -22.410 1.00 88.62 104 THR A O 1
ATOM 789 N N . LEU A 1 105 ? 15.172 -10.862 -20.241 1.00 88.50 105 LEU A N 1
ATOM 790 C CA . LEU A 1 105 ? 15.631 -12.195 -19.857 1.00 88.50 105 LEU A CA 1
ATOM 791 C C . LEU A 1 105 ? 14.520 -13.239 -20.023 1.00 88.50 105 LEU A C 1
ATOM 793 O O . LEU A 1 105 ? 13.327 -12.958 -19.889 1.00 88.50 105 LEU A O 1
ATOM 797 N N . ASP A 1 106 ? 14.919 -14.492 -20.245 1.00 92.50 106 ASP A N 1
ATOM 798 C CA . ASP A 1 106 ? 13.980 -15.609 -20.242 1.00 92.50 106 ASP A CA 1
ATOM 799 C C . ASP A 1 106 ? 13.281 -15.754 -18.880 1.00 92.50 106 ASP A C 1
ATOM 801 O O . ASP A 1 106 ? 13.835 -15.429 -17.826 1.00 92.50 106 ASP A O 1
ATOM 805 N N . LYS A 1 107 ? 12.048 -16.275 -18.900 1.00 92.19 107 LYS A N 1
ATOM 806 C CA . LYS A 1 107 ? 11.175 -16.347 -17.716 1.00 92.19 107 LYS A CA 1
ATOM 807 C C . LYS A 1 107 ? 11.833 -17.042 -16.520 1.00 92.19 107 LYS A C 1
ATOM 809 O O . LYS A 1 107 ? 11.558 -16.673 -15.378 1.00 92.19 107 LYS A O 1
ATOM 814 N N . GLU A 1 108 ? 12.678 -18.046 -16.754 1.00 93.31 108 GLU A N 1
ATOM 815 C CA . GLU A 1 108 ? 13.309 -18.810 -15.679 1.00 93.31 108 GLU A CA 1
ATOM 816 C C . GLU A 1 108 ? 14.451 -18.028 -15.021 1.00 93.31 108 GLU A C 1
ATOM 818 O O . GLU A 1 108 ? 14.479 -17.908 -13.789 1.00 93.31 108 GLU A O 1
ATOM 823 N N . LYS A 1 109 ? 15.342 -17.425 -15.821 1.00 90.88 109 LYS A N 1
ATOM 824 C CA . LYS A 1 109 ? 16.400 -16.541 -15.309 1.00 90.88 109 LYS A CA 1
ATOM 825 C C . LYS A 1 109 ? 15.830 -15.292 -14.651 1.00 90.88 109 LYS A C 1
ATOM 827 O O . LYS A 1 109 ? 16.278 -14.942 -13.558 1.00 90.88 109 LYS A O 1
ATOM 832 N N . LEU A 1 110 ? 14.814 -14.675 -15.258 1.00 92.19 110 LEU A N 1
ATOM 833 C CA . LEU A 1 110 ? 14.115 -13.524 -14.695 1.00 92.19 110 LEU A CA 1
ATOM 834 C C . LEU A 1 110 ? 13.563 -13.856 -13.308 1.00 92.19 110 LEU A C 1
ATOM 836 O O . LEU A 1 110 ? 13.860 -13.150 -12.350 1.00 92.19 110 LEU A O 1
ATOM 840 N N . ARG A 1 111 ? 12.824 -14.966 -13.173 1.00 92.00 111 ARG A N 1
ATOM 841 C CA . ARG A 1 111 ? 12.277 -15.415 -11.884 1.00 92.00 111 ARG A CA 1
ATOM 842 C C . ARG A 1 111 ? 13.374 -15.647 -10.850 1.00 92.00 111 ARG A C 1
ATOM 844 O O . ARG A 1 111 ? 13.216 -15.239 -9.703 1.00 92.00 111 ARG A O 1
ATOM 851 N N . LYS A 1 112 ? 14.479 -16.299 -11.226 1.00 94.56 112 LYS A N 1
ATOM 852 C CA . LYS A 1 112 ? 15.598 -16.568 -10.308 1.00 94.56 112 LYS A CA 1
ATOM 853 C C . LYS A 1 112 ? 16.231 -15.269 -9.804 1.00 94.56 112 LYS A C 1
ATOM 855 O O . LYS A 1 112 ? 16.471 -15.139 -8.605 1.00 94.56 112 LYS A O 1
ATOM 860 N N . LEU A 1 113 ? 16.474 -14.319 -10.706 1.00 92.81 113 LEU A N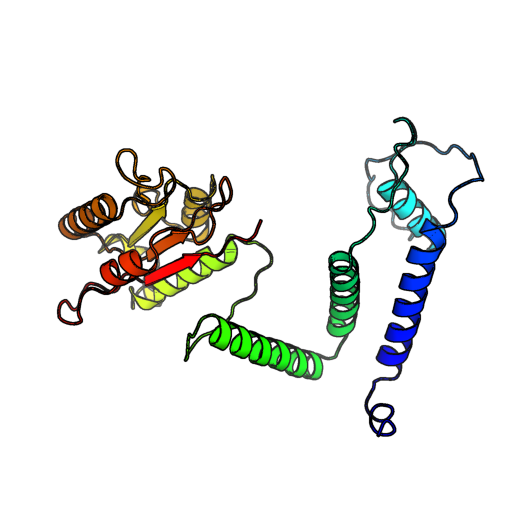 1
ATOM 861 C CA . LEU A 1 113 ? 17.072 -13.027 -10.383 1.00 92.81 113 LEU A CA 1
ATOM 862 C C . LEU A 1 113 ? 16.143 -12.172 -9.514 1.00 92.81 113 LEU A C 1
ATOM 864 O O . LEU A 1 113 ? 16.554 -11.723 -8.448 1.00 92.81 113 LEU A O 1
ATOM 868 N N . THR A 1 114 ? 14.883 -11.996 -9.916 1.00 91.12 114 THR A N 1
ATOM 869 C CA . THR A 1 114 ? 13.914 -11.176 -9.170 1.00 91.12 114 THR A CA 1
ATOM 870 C C . THR A 1 114 ? 13.605 -11.765 -7.800 1.00 91.12 114 THR A C 1
ATOM 872 O O . THR A 1 114 ? 13.571 -11.024 -6.824 1.00 91.12 114 THR A O 1
ATOM 875 N N . THR A 1 115 ? 13.481 -13.093 -7.684 1.00 92.19 115 THR A N 1
ATOM 876 C CA . THR A 1 115 ? 13.316 -13.766 -6.382 1.00 92.19 115 THR A CA 1
ATOM 877 C C . THR A 1 115 ? 14.513 -13.506 -5.471 1.00 92.19 115 THR A C 1
ATOM 879 O O . THR A 1 115 ? 14.339 -13.286 -4.273 1.00 92.19 115 THR A O 1
ATOM 882 N N . ARG A 1 116 ? 15.734 -13.503 -6.024 1.00 94.56 116 ARG A N 1
ATOM 883 C CA . ARG A 1 116 ? 16.941 -13.224 -5.246 1.00 94.56 116 ARG A CA 1
ATOM 884 C C . ARG A 1 116 ? 16.976 -11.779 -4.753 1.00 94.56 116 ARG A C 1
ATOM 886 O O . ARG A 1 116 ? 17.208 -11.575 -3.566 1.00 94.56 116 ARG A O 1
ATOM 893 N N . ILE A 1 117 ? 16.708 -10.817 -5.636 1.00 92.88 117 ILE A N 1
ATOM 894 C CA . ILE A 1 117 ? 16.626 -9.391 -5.287 1.00 92.88 117 ILE A CA 1
ATOM 895 C C . ILE A 1 117 ? 15.562 -9.187 -4.203 1.00 92.88 117 ILE A C 1
ATOM 897 O O . ILE A 1 117 ? 15.867 -8.667 -3.136 1.00 92.88 117 ILE A O 1
ATOM 901 N N . LEU A 1 118 ? 14.344 -9.689 -4.429 1.00 92.06 118 LEU A N 1
ATOM 902 C CA . LEU A 1 118 ? 13.238 -9.611 -3.476 1.00 92.06 118 LEU A CA 1
ATOM 903 C C . LEU A 1 118 ? 13.621 -10.187 -2.107 1.00 92.06 118 LEU A C 1
ATOM 905 O O . LEU A 1 118 ? 13.395 -9.536 -1.088 1.00 92.06 118 LEU A O 1
ATOM 909 N N . SER A 1 119 ? 14.216 -11.382 -2.070 1.00 92.69 119 SER A N 1
ATOM 910 C CA . SER A 1 119 ? 14.633 -12.037 -0.826 1.00 92.69 119 SER A CA 1
ATOM 911 C C . SER A 1 119 ? 15.697 -11.231 -0.080 1.00 92.69 119 SER A C 1
ATOM 913 O O . SER A 1 119 ? 15.549 -10.986 1.117 1.00 92.69 119 SER A O 1
ATOM 915 N N . ASP A 1 120 ? 16.761 -10.804 -0.764 1.00 94.19 120 ASP A N 1
ATOM 916 C CA . ASP A 1 120 ? 17.870 -10.081 -0.134 1.00 94.19 120 ASP A CA 1
ATOM 917 C C . ASP A 1 120 ? 17.410 -8.702 0.373 1.00 94.19 120 ASP A C 1
ATOM 919 O O . ASP A 1 120 ? 17.668 -8.353 1.528 1.00 94.19 120 ASP A O 1
ATOM 923 N N . THR A 1 121 ? 16.642 -7.954 -0.428 1.00 93.81 121 THR A N 1
ATOM 924 C CA . THR A 1 121 ? 16.090 -6.657 -0.011 1.00 93.81 121 THR A CA 1
ATOM 925 C C . THR A 1 121 ? 15.090 -6.813 1.136 1.00 93.81 121 THR A C 1
ATOM 927 O O . THR A 1 121 ? 15.133 -6.034 2.087 1.00 93.81 121 THR A O 1
ATOM 930 N N . THR A 1 122 ? 14.238 -7.845 1.116 1.00 91.56 122 THR A N 1
ATOM 931 C CA . THR A 1 122 ? 13.323 -8.138 2.234 1.00 91.56 122 THR A CA 1
ATOM 932 C C . THR A 1 122 ? 14.101 -8.402 3.519 1.00 91.56 122 THR A C 1
ATOM 934 O O . THR A 1 122 ? 13.777 -7.822 4.553 1.00 91.56 122 THR A O 1
ATOM 937 N N . LEU A 1 123 ? 15.156 -9.221 3.466 1.00 91.38 123 LEU A N 1
ATOM 938 C CA . LEU A 1 123 ? 16.004 -9.509 4.626 1.00 91.38 123 LEU A CA 1
ATOM 939 C C . LEU A 1 123 ? 16.677 -8.246 5.174 1.00 91.38 123 LEU A C 1
ATOM 941 O O . LEU A 1 123 ? 16.751 -8.069 6.391 1.00 91.38 123 LEU A O 1
ATOM 945 N N . TRP A 1 124 ? 17.161 -7.360 4.302 1.00 93.12 124 TRP A N 1
ATOM 946 C CA . TRP A 1 124 ? 17.757 -6.090 4.719 1.00 93.12 124 TRP A CA 1
ATOM 947 C C . TRP A 1 124 ? 16.734 -5.172 5.388 1.00 93.12 124 TRP A C 1
ATOM 949 O O . TRP A 1 124 ? 16.999 -4.680 6.484 1.00 93.12 124 TRP A O 1
ATOM 959 N N . LEU A 1 125 ? 15.547 -5.008 4.798 1.00 89.44 125 LEU A N 1
ATOM 960 C CA . LEU A 1 125 ? 14.460 -4.224 5.392 1.00 89.44 125 LEU A CA 1
ATOM 961 C C . LEU A 1 125 ? 14.034 -4.795 6.750 1.00 89.44 125 LEU A C 1
ATOM 963 O O . LEU A 1 125 ? 13.934 -4.056 7.729 1.00 89.44 125 LEU A O 1
ATOM 967 N N . CYS A 1 126 ? 13.872 -6.115 6.846 1.00 88.75 126 CYS A N 1
ATOM 968 C CA . CYS A 1 126 ? 13.553 -6.807 8.094 1.00 88.75 126 CYS A CA 1
ATOM 969 C C . CYS A 1 126 ? 14.595 -6.528 9.186 1.00 88.75 126 CYS A C 1
ATOM 971 O O . CYS A 1 126 ? 14.235 -6.265 10.332 1.00 88.75 126 CYS A O 1
ATOM 973 N N . ARG A 1 127 ? 15.890 -6.512 8.843 1.00 90.06 127 ARG A N 1
ATOM 974 C CA . ARG A 1 127 ? 16.966 -6.172 9.790 1.00 90.06 127 ARG A CA 1
ATOM 975 C C . ARG A 1 127 ? 16.923 -4.710 10.227 1.00 90.06 127 ARG A C 1
ATOM 977 O O . ARG A 1 127 ? 17.063 -4.445 11.419 1.00 90.06 127 ARG A O 1
ATOM 984 N N . ILE A 1 128 ? 16.703 -3.779 9.295 1.00 90.06 128 ILE A N 1
ATOM 985 C CA . ILE A 1 128 ? 16.618 -2.337 9.583 1.00 90.06 128 ILE A CA 1
ATOM 986 C C . ILE A 1 128 ? 15.459 -2.049 10.544 1.00 90.06 128 ILE A C 1
ATOM 988 O O . ILE A 1 128 ? 15.649 -1.390 11.565 1.00 90.06 128 ILE A O 1
ATOM 992 N N . PHE A 1 129 ? 14.279 -2.605 10.264 1.00 84.12 129 PHE A N 1
ATOM 993 C CA . PHE A 1 129 ? 13.080 -2.409 11.084 1.00 84.12 129 PHE A CA 1
ATOM 994 C C . PHE A 1 129 ? 12.971 -3.376 12.274 1.00 84.12 129 PHE A C 1
ATOM 996 O O . PHE A 1 129 ? 12.001 -3.305 13.027 1.00 84.12 129 PHE A O 1
ATOM 1003 N N . ARG A 1 130 ? 13.967 -4.253 12.474 1.00 85.88 130 ARG A N 1
ATOM 1004 C CA . ARG A 1 130 ? 14.005 -5.281 13.532 1.00 85.88 130 ARG A CA 1
ATOM 1005 C C . ARG A 1 130 ? 12.741 -6.147 13.562 1.00 85.88 130 ARG A C 1
ATOM 1007 O O . ARG A 1 130 ? 12.156 -6.389 14.616 1.00 85.88 130 ARG A O 1
ATOM 1014 N N . TYR A 1 131 ? 12.321 -6.596 12.386 1.00 80.75 131 TYR A N 1
ATOM 1015 C CA . TYR A 1 131 ? 11.146 -7.428 12.185 1.00 80.75 131 TYR A CA 1
ATOM 1016 C C . TYR A 1 131 ? 11.586 -8.821 11.724 1.00 80.75 131 TYR A C 1
ATOM 1018 O O . TYR A 1 131 ? 11.940 -9.014 10.566 1.00 80.75 131 TYR A O 1
ATOM 1026 N N . GLU A 1 132 ? 11.620 -9.790 12.642 1.00 74.19 132 GLU A N 1
ATOM 1027 C CA . GLU A 1 132 ? 12.267 -11.096 12.414 1.00 74.19 132 GLU A CA 1
ATOM 1028 C C . GLU A 1 132 ? 11.566 -11.967 11.355 1.00 74.19 132 GLU A C 1
ATOM 1030 O O . GLU A 1 132 ? 12.228 -12.760 10.696 1.00 74.19 132 GLU A O 1
ATOM 1035 N N . ASN A 1 133 ? 10.258 -11.774 11.137 1.00 77.44 133 ASN A N 1
ATOM 1036 C CA . ASN A 1 133 ? 9.439 -12.551 10.196 1.00 77.44 133 ASN A CA 1
ATOM 1037 C C . ASN A 1 133 ? 8.645 -11.637 9.247 1.00 77.44 133 ASN A C 1
ATOM 1039 O O . ASN A 1 133 ? 7.415 -11.654 9.228 1.00 77.44 133 ASN A O 1
ATOM 1043 N N . GLY A 1 134 ? 9.347 -10.775 8.510 1.00 78.81 134 GLY A N 1
ATOM 1044 C CA . GLY A 1 134 ? 8.727 -9.811 7.598 1.00 78.81 134 GLY A CA 1
ATOM 1045 C C . GLY A 1 134 ? 8.641 -10.294 6.157 1.00 78.81 134 GLY A C 1
ATOM 1046 O O . GLY A 1 134 ? 9.440 -11.104 5.697 1.00 78.81 134 GLY A O 1
ATOM 1047 N N . CYS A 1 135 ? 7.672 -9.746 5.431 1.00 83.38 135 CYS A N 1
ATOM 1048 C CA . CYS A 1 135 ? 7.581 -9.839 3.978 1.00 83.38 135 CYS A CA 1
ATOM 1049 C C . CYS A 1 135 ? 7.544 -8.418 3.414 1.00 83.38 135 CYS A C 1
ATOM 1051 O O . CYS A 1 135 ? 6.826 -7.571 3.948 1.00 83.38 135 CYS A O 1
ATOM 1053 N N . ALA A 1 136 ? 8.295 -8.159 2.344 1.00 86.38 136 ALA A N 1
ATOM 1054 C CA . ALA A 1 136 ? 8.217 -6.897 1.623 1.00 86.38 136 ALA A CA 1
ATOM 1055 C C . ALA A 1 136 ? 7.306 -7.047 0.401 1.00 86.38 136 ALA A C 1
ATOM 1057 O O . ALA A 1 136 ? 7.360 -8.047 -0.318 1.00 86.38 136 ALA A O 1
ATOM 1058 N N . TYR A 1 137 ? 6.483 -6.033 0.165 1.00 85.94 137 TYR A N 1
ATOM 1059 C CA . TYR A 1 137 ? 5.721 -5.867 -1.064 1.00 85.94 137 TYR A CA 1
ATOM 1060 C C . TYR A 1 137 ? 6.102 -4.514 -1.653 1.00 85.94 137 TYR A C 1
ATOM 1062 O O . TYR A 1 137 ? 5.931 -3.490 -0.994 1.00 85.94 137 TYR A O 1
ATOM 1070 N N . PHE A 1 138 ? 6.651 -4.529 -2.864 1.00 87.06 138 PHE A N 1
ATOM 1071 C CA . PHE A 1 138 ? 7.062 -3.328 -3.581 1.00 87.06 138 PHE A CA 1
ATOM 1072 C C . PHE A 1 138 ? 5.936 -2.892 -4.511 1.00 87.06 138 PHE A C 1
ATOM 1074 O O . PHE A 1 138 ? 5.322 -3.726 -5.175 1.00 87.06 138 PHE A O 1
ATOM 1081 N N . HIS A 1 139 ? 5.665 -1.595 -4.527 1.00 87.31 139 HIS A N 1
ATOM 1082 C CA . HIS A 1 139 ? 4.595 -0.979 -5.296 1.00 87.31 139 HIS A CA 1
ATOM 1083 C C . HIS A 1 139 ? 5.073 0.368 -5.836 1.00 87.31 139 HIS A C 1
ATOM 1085 O O . HIS A 1 139 ? 5.879 1.040 -5.194 1.00 87.31 139 HIS A O 1
ATOM 1091 N N . GLU A 1 140 ? 4.560 0.758 -7.000 1.00 82.75 140 GLU A N 1
ATOM 1092 C CA . GLU A 1 140 ? 4.904 2.032 -7.644 1.00 82.75 140 GLU A CA 1
ATOM 1093 C C . GLU A 1 140 ? 4.168 3.198 -6.973 1.00 82.75 140 GLU A C 1
ATOM 1095 O O . GLU A 1 140 ? 4.742 4.245 -6.681 1.00 82.75 140 GLU A O 1
ATOM 1100 N N . GLU A 1 141 ? 2.876 3.014 -6.677 1.00 83.88 141 GLU A N 1
ATOM 1101 C CA . GLU A 1 141 ? 2.064 4.050 -6.048 1.00 83.88 141 GLU A CA 1
ATOM 1102 C C . GLU A 1 141 ? 2.121 3.932 -4.526 1.00 83.88 141 GLU A C 1
ATOM 1104 O O . GLU A 1 141 ? 1.729 2.920 -3.954 1.00 83.88 141 GLU A O 1
ATOM 1109 N N . GLU A 1 142 ? 2.512 4.999 -3.834 1.00 76.69 142 GLU A N 1
ATOM 1110 C CA . GLU A 1 142 ? 2.673 5.012 -2.374 1.00 76.69 142 GLU A CA 1
ATOM 1111 C C . GLU A 1 142 ? 1.433 4.534 -1.585 1.00 76.69 142 GLU A C 1
ATOM 1113 O O . GLU A 1 142 ? 1.544 3.935 -0.516 1.00 76.69 142 GLU A O 1
ATOM 1118 N N . ARG A 1 143 ? 0.231 4.779 -2.119 1.00 84.19 143 ARG A N 1
ATOM 1119 C CA . ARG A 1 143 ? -1.044 4.436 -1.467 1.00 84.19 143 ARG A CA 1
ATOM 1120 C C . ARG A 1 143 ? -1.406 2.952 -1.593 1.00 84.19 143 ARG A C 1
ATOM 1122 O O . ARG A 1 143 ? -2.182 2.448 -0.774 1.00 84.19 143 ARG A O 1
ATOM 1129 N N . GLU A 1 144 ? -0.854 2.255 -2.586 1.00 86.88 144 GLU A N 1
ATOM 1130 C CA . GLU A 1 144 ? -1.194 0.864 -2.897 1.00 86.88 144 GLU A CA 1
ATOM 1131 C C . GLU A 1 144 ? -0.761 -0.084 -1.773 1.00 86.88 144 GLU A C 1
ATOM 1133 O O . GLU A 1 144 ? -1.528 -0.967 -1.373 1.00 86.88 144 GLU A O 1
ATOM 1138 N N . GLY A 1 145 ? 0.428 0.139 -1.201 1.00 87.31 145 GLY A N 1
ATOM 1139 C CA . GLY A 1 145 ? 0.936 -0.654 -0.082 1.00 87.31 145 GLY A CA 1
ATOM 1140 C C . GLY A 1 145 ? -0.036 -0.679 1.093 1.00 87.31 145 GLY A C 1
ATOM 1141 O O . GLY A 1 145 ? -0.379 -1.748 1.600 1.00 87.31 145 GLY A O 1
ATOM 1142 N N . LEU A 1 146 ? -0.575 0.484 1.471 1.00 87.56 146 LEU A N 1
ATOM 1143 C CA . LEU A 1 146 ? -1.546 0.568 2.559 1.00 87.56 146 LEU A CA 1
ATOM 1144 C C . LEU A 1 146 ? -2.864 -0.137 2.212 1.00 87.56 146 LEU A C 1
ATOM 1146 O O . LEU A 1 146 ? -3.402 -0.860 3.049 1.00 87.56 146 LEU A O 1
ATOM 1150 N N . ALA A 1 147 ? -3.364 0.006 0.981 1.00 91.06 147 ALA A N 1
ATOM 1151 C CA . ALA A 1 147 ? -4.557 -0.718 0.539 1.00 91.06 147 ALA A CA 1
ATOM 1152 C C . ALA A 1 147 ? -4.354 -2.243 0.600 1.00 91.06 147 ALA A C 1
ATOM 1154 O O . ALA A 1 147 ? -5.248 -2.975 1.036 1.00 91.06 147 ALA A O 1
ATOM 1155 N N . LYS A 1 148 ? -3.167 -2.736 0.224 1.00 90.06 148 LYS A N 1
ATOM 1156 C CA . LYS A 1 148 ? -2.815 -4.157 0.322 1.00 90.06 148 LYS A CA 1
ATOM 1157 C C . LYS A 1 148 ? -2.779 -4.632 1.773 1.00 90.06 148 LYS A C 1
ATOM 1159 O O . LYS A 1 148 ? -3.320 -5.698 2.063 1.00 90.06 148 LYS A O 1
ATOM 1164 N N . ILE A 1 149 ? -2.212 -3.836 2.679 1.00 88.88 149 ILE A N 1
ATOM 1165 C CA . ILE A 1 149 ? -2.163 -4.159 4.109 1.00 88.88 149 ILE A CA 1
ATOM 1166 C C . ILE A 1 149 ? -3.567 -4.161 4.727 1.00 88.88 149 ILE A C 1
ATOM 1168 O O . ILE A 1 149 ? -3.907 -5.091 5.455 1.00 88.88 149 ILE A O 1
ATOM 1172 N N . CYS A 1 150 ? -4.420 -3.189 4.394 1.00 89.94 150 CYS A N 1
ATOM 1173 C CA . CYS A 1 150 ? -5.820 -3.197 4.819 1.00 89.94 150 CYS A CA 1
ATOM 1174 C C . CYS A 1 150 ? -6.545 -4.460 4.335 1.00 89.94 150 CYS A C 1
ATOM 1176 O O . CYS A 1 150 ? -7.258 -5.097 5.106 1.00 89.94 150 CYS A O 1
ATOM 1178 N N . ARG A 1 151 ? -6.333 -4.860 3.074 1.00 90.44 151 ARG A N 1
ATOM 1179 C CA . ARG A 1 151 ? -6.914 -6.086 2.514 1.00 90.44 151 ARG A CA 1
ATOM 1180 C C . ARG A 1 151 ? -6.413 -7.334 3.248 1.00 90.44 151 ARG A C 1
ATOM 1182 O O . ARG A 1 151 ? -7.215 -8.205 3.568 1.00 90.44 151 ARG A O 1
ATOM 1189 N N . LEU A 1 152 ? -5.120 -7.398 3.567 1.00 88.62 152 LEU A N 1
ATOM 1190 C CA . LEU A 1 152 ? -4.544 -8.475 4.378 1.00 88.62 152 LEU A CA 1
ATOM 1191 C C . LEU A 1 152 ? -5.172 -8.524 5.780 1.00 88.62 152 LEU A C 1
ATOM 1193 O O . LEU A 1 152 ? -5.520 -9.603 6.250 1.00 88.62 152 LEU A O 1
ATOM 1197 N N . ALA A 1 153 ? -5.371 -7.369 6.422 1.00 88.69 153 ALA A N 1
ATOM 1198 C CA . ALA A 1 153 ? -6.018 -7.290 7.729 1.00 88.69 153 ALA A CA 1
ATOM 1199 C C . ALA A 1 153 ? -7.467 -7.804 7.683 1.00 88.69 153 ALA A C 1
ATOM 1201 O O . ALA A 1 153 ? -7.874 -8.529 8.587 1.00 88.69 153 ALA A O 1
ATOM 1202 N N . ILE A 1 154 ? -8.227 -7.490 6.624 1.00 90.19 154 ILE A N 1
ATOM 1203 C CA . ILE A 1 154 ? -9.584 -8.027 6.424 1.00 90.19 154 ILE A CA 1
ATOM 1204 C C . ILE A 1 154 ? -9.536 -9.554 6.300 1.00 90.19 154 ILE A C 1
ATOM 1206 O O . ILE A 1 154 ? -10.196 -10.236 7.074 1.00 90.19 154 ILE A O 1
ATOM 1210 N N . HIS A 1 155 ? -8.713 -10.098 5.399 1.00 89.62 155 HIS A N 1
ATOM 1211 C CA . HIS A 1 155 ? -8.603 -11.552 5.217 1.00 89.62 155 HIS A CA 1
ATOM 1212 C C . HIS A 1 155 ? -8.123 -12.294 6.472 1.00 89.62 155 HIS A C 1
ATOM 1214 O O . HIS A 1 155 ? -8.491 -13.443 6.674 1.00 89.62 155 HIS A O 1
ATOM 1220 N N . SE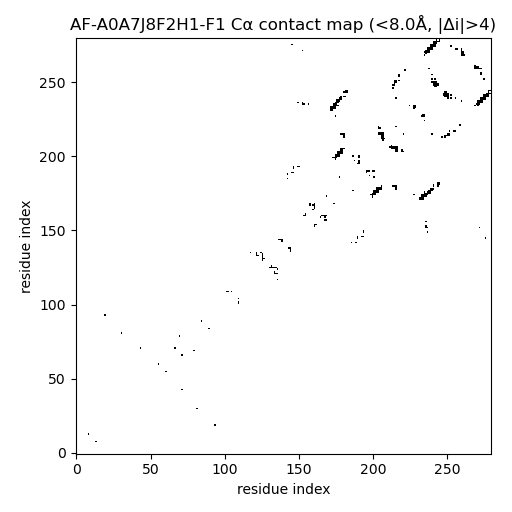R A 1 156 ? -7.310 -11.649 7.310 1.00 88.19 156 SER A N 1
ATOM 1221 C CA . SER A 1 156 ? -6.820 -12.223 8.568 1.00 88.19 156 SER A CA 1
ATOM 1222 C C . SER A 1 156 ? -7.880 -12.220 9.678 1.00 88.19 156 SER A C 1
ATOM 1224 O O . SER A 1 156 ? -7.876 -13.086 10.545 1.00 88.19 156 SER A O 1
ATOM 1226 N N . ARG A 1 157 ? -8.779 -11.225 9.689 1.00 86.25 157 ARG A N 1
ATOM 1227 C CA . ARG A 1 157 ? -9.749 -11.006 10.782 1.00 86.25 157 ARG A CA 1
ATOM 1228 C C . ARG A 1 157 ? -11.166 -11.481 10.460 1.00 86.25 157 ARG A C 1
ATOM 1230 O O . ARG A 1 157 ? -11.969 -11.604 11.379 1.00 86.25 157 ARG A O 1
ATOM 1237 N N . TYR A 1 158 ? -11.465 -11.733 9.190 1.00 89.75 158 TYR A N 1
ATOM 1238 C CA . TYR A 1 158 ? -12.748 -12.240 8.710 1.00 89.75 158 TYR A CA 1
ATOM 1239 C C . TYR A 1 158 ? -12.512 -13.538 7.927 1.00 89.75 158 TYR A C 1
ATOM 1241 O O . TYR A 1 158 ? -12.278 -13.499 6.721 1.00 89.75 158 TYR A O 1
ATOM 1249 N N . GLU A 1 159 ? -12.566 -14.683 8.613 1.00 86.06 159 GLU A N 1
ATOM 1250 C CA . GLU A 1 159 ? -12.283 -16.009 8.030 1.00 86.06 159 GLU A CA 1
ATOM 1251 C C . GLU A 1 159 ? -13.199 -16.326 6.835 1.00 86.06 159 GLU A C 1
ATOM 1253 O O . GLU A 1 159 ? -12.728 -16.729 5.769 1.00 86.06 159 GLU A O 1
ATOM 1258 N N . ASP A 1 160 ? -14.490 -16.011 6.961 1.00 88.94 160 ASP A N 1
ATOM 1259 C CA . ASP A 1 160 ? -15.495 -16.261 5.921 1.00 88.94 160 ASP A CA 1
ATOM 1260 C C . ASP A 1 160 ? -15.462 -15.237 4.775 1.00 88.94 160 ASP A C 1
ATOM 1262 O O . ASP A 1 160 ? -16.211 -15.359 3.807 1.00 88.94 160 ASP A O 1
ATOM 1266 N N . PHE A 1 161 ? -14.584 -14.225 4.825 1.00 90.88 161 PHE A N 1
ATOM 1267 C CA . PHE A 1 161 ? -14.528 -13.182 3.792 1.00 90.88 161 PHE A CA 1
ATOM 1268 C C . PHE A 1 161 ? -14.193 -13.741 2.404 1.00 90.88 161 PHE A C 1
ATOM 1270 O O . PHE A 1 161 ? -14.600 -13.175 1.394 1.00 90.88 161 PHE A O 1
ATOM 1277 N N . VAL A 1 162 ? -13.472 -14.863 2.331 1.00 90.00 162 VAL A N 1
ATOM 1278 C CA . VAL A 1 162 ? -13.163 -15.528 1.054 1.00 90.00 162 VAL A CA 1
ATOM 1279 C C . VAL A 1 162 ? -14.415 -16.135 0.410 1.00 90.00 162 VAL A C 1
ATOM 1281 O O . VAL A 1 162 ? -14.500 -16.177 -0.815 1.00 90.00 162 VAL A O 1
ATOM 1284 N N . VAL A 1 163 ? -15.376 -16.590 1.217 1.00 90.88 163 VAL A N 1
ATOM 1285 C CA . VAL A 1 163 ? -16.580 -17.299 0.756 1.00 90.88 163 VAL A CA 1
ATOM 1286 C C . VAL A 1 163 ? -17.750 -16.331 0.591 1.00 90.88 163 VAL A C 1
ATOM 1288 O O . VAL A 1 163 ? -18.343 -16.249 -0.481 1.00 90.88 163 VAL A O 1
ATOM 1291 N N . ASP A 1 164 ? -18.037 -15.553 1.632 1.00 89.12 164 ASP A N 1
ATOM 1292 C CA . ASP A 1 164 ? -19.218 -14.689 1.729 1.00 89.12 164 ASP A CA 1
ATOM 1293 C C . ASP A 1 164 ? -18.936 -13.234 1.316 1.00 89.12 164 ASP A C 1
ATOM 1295 O O . ASP A 1 164 ? -19.850 -12.403 1.213 1.00 89.12 164 ASP A O 1
ATOM 1299 N N . GLY A 1 165 ? -17.666 -12.899 1.073 1.00 89.06 165 GLY A N 1
ATOM 1300 C CA . GLY A 1 165 ? -17.243 -11.582 0.615 1.00 89.06 165 GLY A CA 1
ATOM 1301 C C . GLY A 1 165 ? -17.664 -10.462 1.565 1.00 89.06 165 GLY A C 1
ATOM 1302 O O . GLY A 1 165 ? -17.546 -10.546 2.788 1.00 89.06 165 GLY A O 1
ATOM 1303 N N . PHE A 1 166 ? -18.192 -9.383 0.988 1.00 89.12 166 PHE A N 1
ATOM 1304 C CA . PHE A 1 166 ? -18.598 -8.187 1.728 1.00 89.12 166 PHE A CA 1
ATOM 1305 C C . PHE A 1 166 ? -19.724 -8.420 2.742 1.00 89.12 166 PHE A C 1
ATOM 1307 O O . PHE A 1 166 ? -19.867 -7.616 3.664 1.00 89.12 166 PHE A O 1
ATOM 1314 N N . ASN A 1 167 ? -20.492 -9.510 2.627 1.00 89.00 167 ASN A N 1
ATOM 1315 C CA . ASN A 1 167 ? -21.608 -9.782 3.535 1.00 89.00 167 ASN A CA 1
ATOM 1316 C C . ASN A 1 167 ? -21.140 -9.964 4.989 1.00 89.00 167 ASN A C 1
ATOM 1318 O O . ASN A 1 167 ? -21.791 -9.475 5.913 1.00 89.00 167 ASN A O 1
ATOM 1322 N N . VAL A 1 168 ? -19.959 -10.555 5.195 1.00 89.75 168 VAL A N 1
ATOM 1323 C CA . VAL A 1 168 ? -19.378 -10.776 6.533 1.00 89.75 168 VAL A CA 1
ATOM 1324 C C . VAL A 1 168 ? -19.086 -9.456 7.253 1.00 89.75 168 VAL A C 1
ATOM 1326 O O . VAL A 1 168 ? -19.191 -9.361 8.478 1.00 89.75 168 VAL A O 1
ATOM 1329 N N . LEU A 1 169 ? -18.780 -8.394 6.501 1.00 89.44 169 LEU A N 1
ATOM 1330 C CA . LEU A 1 169 ? -18.458 -7.084 7.067 1.00 89.44 169 LEU A CA 1
ATOM 1331 C C . LEU A 1 169 ? -19.680 -6.390 7.685 1.00 89.44 169 LEU A C 1
ATOM 1333 O O . LEU A 1 169 ? -19.514 -5.483 8.501 1.00 89.44 169 LEU A O 1
ATOM 1337 N N . TYR A 1 170 ? -20.906 -6.798 7.336 1.00 85.12 170 TYR A N 1
ATOM 1338 C CA . TYR A 1 170 ? -22.116 -6.235 7.941 1.00 85.12 170 TYR A CA 1
ATOM 1339 C C . TYR A 1 170 ? -22.347 -6.736 9.367 1.00 85.12 170 TYR A C 1
ATOM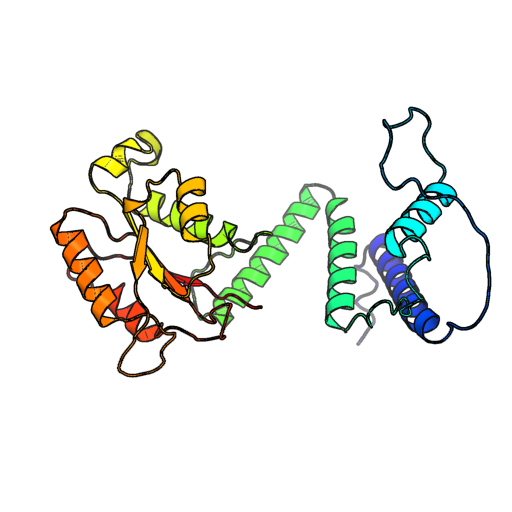 1341 O O . TYR A 1 170 ? -22.857 -5.968 10.183 1.00 85.12 170 TYR A O 1
ATOM 1349 N N . ASN A 1 171 ? -21.926 -7.969 9.678 1.00 85.25 171 ASN A N 1
ATOM 1350 C CA . ASN A 1 171 ? -22.057 -8.557 11.015 1.00 85.25 171 ASN A CA 1
ATOM 1351 C C . ASN A 1 171 ? -21.238 -7.777 12.044 1.00 85.25 171 ASN A C 1
ATOM 1353 O O . ASN A 1 171 ? -21.702 -7.496 13.146 1.00 85.25 171 ASN A O 1
ATOM 1357 N N . LYS A 1 172 ? -20.016 -7.399 11.659 1.00 87.50 172 LYS A N 1
ATOM 1358 C CA . LYS A 1 172 ? -19.125 -6.583 12.478 1.00 87.50 172 LYS A CA 1
ATOM 1359 C C . LYS A 1 172 ? -18.370 -5.620 11.577 1.00 87.50 172 LYS A C 1
ATOM 1361 O O . LYS A 1 172 ? -17.418 -6.013 10.910 1.00 87.50 172 LYS A O 1
ATOM 1366 N N . LYS A 1 173 ? -18.796 -4.359 11.539 1.00 91.31 173 LYS A N 1
ATOM 1367 C CA . LYS A 1 173 ? -18.230 -3.364 10.614 1.00 91.31 173 LYS A CA 1
ATOM 1368 C C . LYS A 1 173 ? -16.766 -3.071 10.955 1.00 91.31 173 LYS A C 1
ATOM 1370 O O . LYS A 1 173 ? -16.510 -2.697 12.102 1.00 91.31 173 LYS A O 1
ATOM 1375 N N . PRO A 1 174 ? -15.821 -3.193 10.006 1.00 93.19 174 PRO A N 1
ATOM 1376 C CA . PRO A 1 174 ? -14.424 -2.866 10.261 1.00 93.19 174 PRO A CA 1
ATOM 1377 C C . PRO A 1 174 ? -14.251 -1.355 10.422 1.00 93.19 174 PRO A C 1
ATOM 1379 O O . PRO A 1 174 ? -14.947 -0.577 9.769 1.00 93.19 174 PRO A O 1
ATOM 1382 N N . VAL A 1 175 ? -13.300 -0.946 11.258 1.00 93.31 175 VAL A N 1
ATOM 1383 C CA . VAL A 1 175 ? -12.902 0.453 11.447 1.00 93.31 175 VAL A CA 1
ATOM 1384 C C . VAL A 1 175 ? -11.398 0.590 11.246 1.00 93.31 175 VAL A C 1
ATOM 1386 O O . VAL A 1 175 ? -10.607 -0.072 11.919 1.00 93.31 175 VAL A O 1
ATOM 1389 N N . VAL A 1 176 ? -11.007 1.460 10.317 1.00 93.12 176 VAL A N 1
ATOM 1390 C CA . VAL A 1 176 ? -9.623 1.875 10.083 1.00 93.12 176 VAL A CA 1
ATOM 1391 C C . VAL A 1 176 ? -9.440 3.283 10.638 1.00 93.12 176 VAL A C 1
ATOM 1393 O O . VAL A 1 176 ? -10.118 4.226 10.222 1.00 93.12 176 VAL A O 1
ATOM 1396 N N . TYR A 1 177 ? -8.511 3.420 11.575 1.00 93.00 177 TYR A N 1
ATOM 1397 C CA . TYR A 1 177 ? -8.167 4.679 12.218 1.00 93.00 177 TYR A CA 1
ATOM 1398 C C . TYR A 1 177 ? -7.032 5.355 11.449 1.00 93.00 177 TYR A C 1
ATOM 1400 O O . TYR A 1 177 ? -5.959 4.779 11.268 1.00 93.00 177 TYR A O 1
ATOM 1408 N N . LEU A 1 178 ? -7.274 6.582 10.994 1.00 91.50 178 LEU A N 1
ATOM 1409 C CA . LEU A 1 178 ? -6.319 7.405 10.256 1.00 91.50 178 LEU A CA 1
ATOM 1410 C C . LEU A 1 178 ? -6.019 8.673 11.052 1.00 91.50 178 LEU A C 1
ATOM 1412 O O . LEU A 1 178 ? -6.940 9.315 11.555 1.00 91.50 178 LEU A O 1
ATOM 1416 N N . SER A 1 179 ? -4.757 9.089 11.112 1.00 88.44 179 SER A N 1
ATOM 1417 C CA . SER A 1 179 ? -4.406 10.409 11.651 1.00 88.44 179 SER A CA 1
ATOM 1418 C C . SER A 1 179 ? -5.068 11.531 10.846 1.00 88.44 179 SER A C 1
ATOM 1420 O O . SER A 1 179 ? -5.107 11.482 9.615 1.00 88.44 179 SER A O 1
ATOM 1422 N N . ALA A 1 180 ? -5.536 12.586 11.513 1.00 87.69 180 ALA A N 1
ATOM 1423 C CA . ALA A 1 180 ? -5.989 13.807 10.848 1.00 87.69 180 ALA A CA 1
ATOM 1424 C C . ALA A 1 180 ? -4.869 14.487 10.037 1.00 87.69 180 ALA A C 1
ATOM 1426 O O . ALA A 1 180 ? -5.168 15.199 9.082 1.00 87.69 180 ALA A O 1
ATOM 1427 N N . ALA A 1 181 ? -3.601 14.223 10.375 1.00 85.69 181 ALA A N 1
ATOM 1428 C CA . ALA A 1 181 ? -2.430 14.675 9.624 1.00 85.69 181 ALA A CA 1
ATOM 1429 C C . ALA A 1 181 ? -2.040 13.750 8.452 1.00 85.69 181 ALA A C 1
ATOM 1431 O O . ALA A 1 181 ? -1.025 13.990 7.798 1.00 85.69 181 ALA A O 1
ATOM 1432 N N . ALA A 1 182 ? -2.800 12.680 8.189 1.00 84.19 182 ALA A N 1
ATOM 1433 C CA . ALA A 1 182 ? -2.588 11.840 7.014 1.00 84.19 182 ALA A CA 1
ATOM 1434 C C . ALA A 1 182 ? -2.862 12.616 5.714 1.00 84.19 182 ALA A C 1
ATOM 1436 O O . ALA A 1 182 ? -3.613 13.596 5.697 1.00 84.19 182 ALA A O 1
ATOM 1437 N N . ARG A 1 183 ? -2.280 12.150 4.602 1.00 82.69 183 ARG A N 1
ATOM 1438 C CA . ARG A 1 183 ? -2.421 12.814 3.299 1.00 82.69 183 ARG A CA 1
ATOM 1439 C C . ARG A 1 183 ? -3.894 13.022 2.906 1.00 82.69 183 ARG A C 1
ATOM 1441 O O . ARG A 1 183 ? -4.706 12.097 3.048 1.00 82.69 183 ARG A O 1
ATOM 1448 N N . PRO A 1 184 ? -4.251 14.199 2.356 1.00 85.88 184 PRO A N 1
ATOM 1449 C CA . PRO A 1 184 ? -5.584 14.434 1.815 1.00 85.88 184 PRO A CA 1
ATOM 1450 C C . PRO A 1 184 ? -5.970 13.363 0.787 1.00 85.88 184 PRO A C 1
ATOM 1452 O O . PRO A 1 184 ? -5.143 12.892 0.011 1.00 85.88 184 PRO A O 1
ATOM 1455 N N . GLY A 1 185 ? -7.231 12.934 0.806 1.00 88.56 185 GLY A N 1
ATOM 1456 C CA . GLY A 1 185 ? -7.736 11.899 -0.102 1.00 88.56 185 GLY A CA 1
ATOM 1457 C C . GLY A 1 185 ? -7.349 10.455 0.248 1.00 88.56 185 GLY A C 1
ATOM 1458 O O . GLY A 1 185 ? -7.967 9.546 -0.299 1.00 88.56 185 GLY A O 1
ATOM 1459 N N . LEU A 1 186 ? -6.424 10.204 1.192 1.00 88.62 186 LEU A N 1
ATOM 1460 C CA . LEU A 1 186 ? -6.020 8.835 1.557 1.00 88.62 186 LEU A CA 1
ATOM 1461 C C . LEU A 1 186 ? -7.203 7.988 2.039 1.00 88.62 186 LEU A C 1
ATOM 1463 O O . LEU A 1 186 ? -7.387 6.867 1.581 1.00 88.62 186 LEU A O 1
ATOM 1467 N N . GLY A 1 187 ? -8.038 8.540 2.922 1.00 90.50 187 GLY A N 1
ATOM 1468 C CA . GLY A 1 187 ? -9.230 7.838 3.402 1.00 90.50 187 GLY A CA 1
ATOM 1469 C C . GLY A 1 187 ? -10.178 7.461 2.261 1.00 90.50 187 GLY A C 1
ATOM 1470 O O . GLY A 1 187 ? -10.532 6.298 2.109 1.00 90.50 187 GLY A O 1
ATOM 1471 N N . GLN A 1 188 ? -10.525 8.418 1.398 1.00 92.12 188 GLN A N 1
ATOM 1472 C CA . GLN A 1 188 ? -11.406 8.155 0.257 1.00 92.12 188 GLN A CA 1
ATOM 1473 C C . GLN A 1 188 ? -10.819 7.103 -0.691 1.00 92.12 188 GLN A C 1
ATOM 1475 O O . GLN A 1 188 ? -11.537 6.202 -1.119 1.00 92.12 188 GLN A O 1
ATOM 1480 N N . TYR A 1 189 ? -9.516 7.178 -0.973 1.00 92.75 189 TYR A N 1
ATOM 1481 C CA . TYR A 1 189 ? -8.817 6.170 -1.764 1.00 92.75 189 TYR A CA 1
ATOM 1482 C C . TYR A 1 189 ? -8.950 4.778 -1.137 1.00 92.75 189 TYR A C 1
ATOM 1484 O O . TYR A 1 189 ? -9.349 3.846 -1.828 1.00 92.75 189 TYR A O 1
ATOM 1492 N N . LEU A 1 190 ? -8.693 4.632 0.168 1.00 92.00 190 LEU A N 1
ATOM 1493 C CA . LEU A 1 190 ? -8.809 3.342 0.855 1.00 92.00 190 LEU A CA 1
ATOM 1494 C C . LEU A 1 190 ? -10.237 2.794 0.816 1.00 92.00 190 LEU A C 1
ATOM 1496 O O . LEU A 1 190 ? -10.418 1.621 0.504 1.00 92.00 190 LEU A O 1
ATOM 1500 N N . CYS A 1 191 ? -11.246 3.628 1.078 1.00 92.44 191 CYS A N 1
ATOM 1501 C CA . CYS A 1 191 ? -12.650 3.231 0.949 1.00 92.44 191 CYS A CA 1
ATOM 1502 C C . CYS A 1 191 ? -12.957 2.691 -0.450 1.00 92.44 191 CYS A C 1
ATOM 1504 O O . CYS A 1 191 ? -13.511 1.601 -0.572 1.00 92.44 191 CYS A O 1
ATOM 1506 N N . ASN A 1 192 ? -12.535 3.407 -1.494 1.00 92.94 192 ASN A N 1
ATOM 1507 C CA . ASN A 1 192 ? -12.765 3.002 -2.878 1.00 92.94 192 ASN A CA 1
ATOM 1508 C C . ASN A 1 192 ? -12.027 1.700 -3.228 1.00 92.94 192 ASN A C 1
ATOM 1510 O O . ASN A 1 192 ? -12.621 0.798 -3.809 1.00 92.94 192 ASN A O 1
ATOM 1514 N N . GLN A 1 193 ? -10.753 1.573 -2.843 1.00 92.19 193 GLN A N 1
ATOM 1515 C CA . GLN A 1 193 ? -9.929 0.393 -3.141 1.00 92.19 193 GLN A CA 1
ATOM 1516 C C . GLN A 1 193 ? -10.354 -0.865 -2.373 1.00 92.19 193 GLN A C 1
ATOM 1518 O O . GLN A 1 193 ? -10.091 -1.989 -2.812 1.00 92.19 193 GLN A O 1
ATOM 1523 N N . LEU A 1 194 ? -10.974 -0.688 -1.206 1.00 90.81 194 LEU A N 1
ATOM 1524 C CA . LEU A 1 194 ? -11.436 -1.783 -0.358 1.00 90.81 194 LEU A CA 1
ATOM 1525 C C . LEU A 1 194 ? -12.931 -2.062 -0.514 1.00 90.81 194 LEU A C 1
ATOM 1527 O O . LEU A 1 194 ? -13.394 -3.044 0.048 1.00 90.81 194 LEU A O 1
ATOM 1531 N N . GLY A 1 195 ? -13.685 -1.220 -1.228 1.00 90.56 195 GLY A N 1
ATOM 1532 C CA . GLY A 1 195 ? -15.147 -1.308 -1.294 1.00 90.56 195 GLY A CA 1
ATOM 1533 C C . GLY A 1 195 ? -15.834 -1.045 0.053 1.00 90.56 195 GLY A C 1
ATOM 1534 O O . GLY A 1 195 ? -16.929 -1.546 0.294 1.00 90.56 195 GLY A O 1
ATOM 1535 N N . LEU A 1 196 ? -15.189 -0.298 0.955 1.00 91.06 196 LEU A N 1
ATOM 1536 C CA . LEU A 1 196 ? -15.710 -0.019 2.294 1.00 91.06 196 LEU A CA 1
ATOM 1537 C C . LEU A 1 196 ? -16.468 1.312 2.331 1.00 91.06 196 LEU A C 1
ATOM 1539 O O . LEU A 1 196 ? -15.989 2.307 1.781 1.00 91.06 196 LEU A O 1
ATOM 1543 N N . PRO A 1 197 ? -17.605 1.391 3.042 1.00 90.88 197 PRO A N 1
ATOM 1544 C CA . PRO A 1 197 ? -18.320 2.647 3.208 1.00 90.88 197 PRO A CA 1
ATOM 1545 C C . PRO A 1 197 ? -17.553 3.587 4.156 1.00 90.88 197 PRO A C 1
ATOM 1547 O O . PRO A 1 197 ? -16.855 3.140 5.065 1.00 90.88 197 PRO A O 1
ATOM 1550 N N . PHE A 1 198 ? -17.727 4.903 3.999 1.00 89.19 198 PHE A N 1
ATOM 1551 C CA . PHE A 1 198 ? -17.045 5.916 4.825 1.00 89.19 198 PHE A CA 1
ATOM 1552 C C . PHE A 1 198 ? -17.134 5.720 6.354 1.00 89.19 198 PHE A C 1
ATOM 1554 O O . PHE A 1 198 ? -16.146 6.016 7.019 1.00 89.19 198 PHE A O 1
ATOM 1561 N N . PRO A 1 199 ? -18.228 5.197 6.950 1.00 89.19 199 PRO A N 1
ATOM 1562 C CA . PRO A 1 199 ? -18.286 4.910 8.389 1.00 89.19 199 PRO A CA 1
ATOM 1563 C C . PRO A 1 199 ? -17.284 3.858 8.892 1.00 89.19 199 PRO A C 1
ATOM 1565 O O . PRO A 1 199 ? -17.136 3.705 10.104 1.00 89.19 199 PRO A O 1
ATOM 1568 N N . CYS A 1 200 ? -16.623 3.126 7.988 1.00 91.69 200 CYS A N 1
ATOM 1569 C CA . CYS A 1 200 ? -15.502 2.237 8.296 1.00 91.69 200 CYS A CA 1
ATOM 1570 C C . CYS A 1 200 ? -14.168 2.986 8.442 1.00 91.69 200 CYS A C 1
ATOM 1572 O O . CYS A 1 200 ? -13.153 2.366 8.746 1.00 91.69 200 CYS A O 1
ATOM 1574 N N . LEU A 1 201 ? -14.141 4.304 8.231 1.00 92.94 201 LEU A N 1
ATOM 1575 C CA . LEU A 1 201 ? -12.985 5.153 8.492 1.00 92.94 201 LEU A CA 1
ATOM 1576 C C . LEU A 1 201 ? -13.250 6.058 9.685 1.00 92.94 201 LEU A C 1
ATOM 1578 O O . LEU A 1 201 ? -14.279 6.729 9.758 1.00 92.94 201 LEU A O 1
ATOM 1582 N N . SER A 1 202 ? -12.271 6.141 10.576 1.00 93.12 202 SER A N 1
ATOM 1583 C CA . SER A 1 202 ? -12.283 7.066 11.702 1.00 93.12 202 SER A CA 1
ATOM 1584 C C . SER A 1 202 ? -11.053 7.961 11.630 1.00 93.12 202 SER A C 1
ATOM 1586 O O . SER A 1 202 ? -9.920 7.479 11.628 1.00 93.12 202 SER A O 1
ATOM 1588 N N . ARG A 1 203 ? -11.264 9.277 11.519 1.00 92.06 203 ARG A N 1
ATOM 1589 C CA . ARG A 1 203 ? -10.167 10.248 11.584 1.00 92.06 203 ARG A CA 1
ATOM 1590 C C . ARG A 1 203 ? -9.906 10.627 13.032 1.00 92.06 203 ARG A C 1
ATOM 1592 O O . ARG A 1 203 ? -10.773 11.189 13.694 1.00 92.06 203 ARG A O 1
ATOM 1599 N N . VAL A 1 204 ? -8.689 10.364 13.479 1.00 92.19 204 VAL A N 1
ATOM 1600 C CA . VAL A 1 204 ? -8.217 10.652 14.828 1.00 92.19 204 VAL A CA 1
ATOM 1601 C C . VAL A 1 204 ? -7.608 12.053 14.841 1.00 92.19 204 VAL A C 1
ATOM 1603 O O . VAL A 1 204 ? -6.662 12.299 14.086 1.00 92.19 204 VAL A O 1
ATOM 1606 N N . PRO A 1 205 ? -8.123 12.985 15.659 1.00 90.62 205 PRO A N 1
ATOM 1607 C CA . PRO A 1 205 ? -7.565 14.327 15.760 1.00 90.62 205 PRO A CA 1
ATOM 1608 C C . PRO A 1 205 ? -6.096 14.333 16.197 1.00 90.62 205 PRO A C 1
ATOM 1610 O O . PRO A 1 205 ? -5.633 13.443 16.915 1.00 90.62 205 PRO A O 1
ATOM 1613 N N . CYS A 1 206 ? -5.371 15.371 15.784 1.00 88.38 206 CYS A N 1
ATOM 1614 C CA . CYS A 1 206 ? -4.067 15.683 16.360 1.00 88.38 206 CYS A CA 1
ATOM 1615 C C . CYS A 1 206 ? -4.246 16.433 17.683 1.00 88.38 206 CYS A C 1
ATOM 1617 O O . CYS A 1 206 ? -5.259 17.099 17.896 1.00 88.38 206 CYS A O 1
ATOM 1619 N N . ASN A 1 207 ? -3.260 16.330 18.565 1.00 83.25 207 ASN A N 1
ATOM 1620 C CA . ASN A 1 207 ? -3.288 16.987 19.864 1.00 83.25 207 ASN A CA 1
ATOM 1621 C C . ASN A 1 207 ? -3.283 18.518 19.699 1.00 83.25 207 ASN A C 1
ATOM 1623 O O . ASN A 1 207 ? -2.442 19.059 18.986 1.00 83.25 207 ASN A O 1
ATOM 1627 N N . THR A 1 208 ? -4.215 19.215 20.349 1.00 69.62 208 THR A N 1
ATOM 1628 C CA . THR A 1 208 ? -4.424 20.662 20.166 1.00 69.62 208 THR A CA 1
ATOM 1629 C C . THR A 1 208 ? -3.931 21.522 21.326 1.00 69.62 208 THR A C 1
ATOM 1631 O O . THR A 1 208 ? -3.781 22.727 21.146 1.00 69.62 208 THR A O 1
ATOM 1634 N N . MET A 1 209 ? -3.670 20.944 22.506 1.00 60.00 209 MET A N 1
ATOM 1635 C CA . MET A 1 209 ? -3.517 21.735 23.739 1.00 60.00 209 MET A CA 1
ATOM 1636 C C . MET A 1 209 ? -2.267 21.401 24.569 1.00 60.00 209 MET A C 1
ATOM 1638 O O . MET A 1 209 ? -1.884 22.215 25.407 1.00 60.00 209 MET A O 1
ATOM 1642 N N . PHE A 1 210 ? -1.602 20.250 24.368 1.00 53.62 210 PHE A N 1
ATOM 1643 C CA . PHE A 1 210 ? -0.416 19.899 25.167 1.00 53.62 210 PHE A CA 1
ATOM 1644 C C . PHE A 1 210 ? 0.537 18.923 24.449 1.00 53.62 210 PHE A C 1
ATOM 1646 O O . PHE A 1 210 ? 0.276 17.723 24.375 1.00 53.62 210 PHE A O 1
ATOM 1653 N N . GLY A 1 211 ? 1.671 19.418 23.942 1.00 62.62 211 GLY A N 1
ATOM 1654 C CA . GLY A 1 211 ? 2.664 18.641 23.183 1.00 62.62 211 GLY A CA 1
ATOM 1655 C C . GLY A 1 211 ? 2.838 19.148 21.748 1.00 62.62 211 GLY A C 1
ATOM 1656 O O . GLY A 1 211 ? 2.558 20.307 21.456 1.00 62.62 211 GLY A O 1
ATOM 1657 N N . SER A 1 212 ? 3.315 18.297 20.838 1.00 64.31 212 SER A N 1
ATOM 1658 C CA . SER A 1 212 ? 3.443 18.651 19.419 1.00 64.31 212 SER A CA 1
ATOM 1659 C C . SER A 1 212 ? 2.071 18.675 18.739 1.00 64.31 212 SER A C 1
ATOM 1661 O O . SER A 1 212 ? 1.395 17.645 18.668 1.00 64.31 212 SER A O 1
ATOM 1663 N N . GLN A 1 213 ? 1.710 19.830 18.181 1.00 70.69 213 GLN A N 1
ATOM 1664 C CA . GLN A 1 213 ? 0.395 20.129 17.592 1.00 70.69 213 GLN A CA 1
ATOM 1665 C C . GLN A 1 213 ? 0.030 19.274 16.360 1.00 70.69 213 GLN A C 1
ATOM 1667 O O . GLN A 1 213 ? -1.094 19.312 15.865 1.00 70.69 213 GLN A O 1
ATOM 1672 N N . HIS A 1 214 ? 0.979 18.484 15.855 1.00 77.69 214 HIS A N 1
ATOM 1673 C CA . HIS A 1 214 ? 0.841 17.699 14.627 1.00 77.69 214 HIS A CA 1
ATOM 1674 C C . HIS A 1 214 ? 0.974 16.185 14.837 1.00 77.69 214 HIS A C 1
ATOM 1676 O O . HIS A 1 214 ? 1.054 15.447 13.858 1.00 77.69 214 HIS A O 1
ATOM 1682 N N . GLN A 1 215 ? 0.993 15.720 16.090 1.00 85.50 215 GLN A N 1
ATOM 1683 C CA . GLN A 1 215 ? 0.935 14.292 16.423 1.00 85.50 215 GLN A CA 1
ATOM 1684 C C . GLN A 1 215 ? -0.494 13.866 16.754 1.00 85.50 215 GLN A C 1
ATOM 1686 O O . GLN A 1 215 ? -1.244 14.624 17.374 1.00 85.50 215 GLN A O 1
ATOM 1691 N N . MET A 1 216 ? -0.836 12.629 16.404 1.00 88.25 216 MET A N 1
ATOM 1692 C CA . MET A 1 216 ? -2.094 11.979 16.759 1.00 88.25 216 MET A CA 1
ATOM 1693 C C . MET A 1 216 ? -2.332 12.003 18.276 1.00 88.25 216 MET A C 1
ATOM 1695 O O . MET A 1 216 ? -1.442 11.678 19.071 1.00 88.25 216 MET A O 1
ATOM 1699 N N . ASP A 1 217 ? -3.551 12.359 18.681 1.00 90.62 217 ASP A N 1
ATOM 1700 C CA . ASP A 1 217 ? -3.964 12.309 20.079 1.00 90.62 217 ASP A CA 1
ATOM 1701 C C . ASP A 1 217 ? -4.288 10.867 20.501 1.00 90.62 217 ASP A C 1
ATOM 1703 O O . ASP A 1 217 ? -5.306 10.277 20.136 1.00 90.62 217 ASP A O 1
ATOM 1707 N N . VAL A 1 218 ? -3.382 10.311 21.302 1.00 89.12 218 VAL A N 1
ATOM 1708 C CA . VAL A 1 218 ? -3.431 8.942 21.824 1.00 89.12 218 VAL A CA 1
ATOM 1709 C C . VAL A 1 218 ? -4.629 8.727 22.761 1.00 89.12 218 VAL A C 1
ATOM 1711 O O . VAL A 1 218 ? -5.228 7.654 22.739 1.00 89.12 218 VAL A O 1
ATOM 1714 N N . ALA A 1 219 ? -5.005 9.727 23.564 1.00 89.19 219 ALA A N 1
ATOM 1715 C CA . ALA A 1 219 ? -6.106 9.600 24.520 1.00 89.19 219 ALA A CA 1
ATOM 1716 C C . ALA A 1 219 ? -7.464 9.638 23.807 1.00 89.19 219 ALA A C 1
ATOM 1718 O O . ALA A 1 219 ? -8.368 8.864 24.130 1.00 89.19 219 ALA A O 1
ATOM 1719 N N . LEU A 1 220 ? -7.596 10.502 22.793 1.00 90.50 220 LEU A N 1
ATOM 1720 C CA . LEU A 1 220 ? -8.783 10.518 21.937 1.00 90.50 220 LEU A CA 1
ATOM 1721 C C . LEU A 1 220 ? -8.906 9.235 21.114 1.00 90.50 220 LEU A C 1
ATOM 1723 O O . LEU A 1 220 ? -10.011 8.711 20.997 1.00 90.50 220 LEU A O 1
ATOM 1727 N N . LEU A 1 221 ? -7.798 8.703 20.586 1.00 91.56 221 LEU A N 1
ATOM 1728 C CA . LEU A 1 221 ? -7.799 7.407 19.905 1.00 91.56 221 LEU A CA 1
ATOM 1729 C C . LEU A 1 221 ? -8.339 6.296 20.810 1.00 91.56 221 LEU A C 1
ATOM 1731 O O . LEU A 1 221 ? -9.219 5.549 20.394 1.00 91.56 221 LEU A O 1
ATOM 1735 N N . GLU A 1 222 ? -7.828 6.188 22.037 1.00 91.00 222 GLU A N 1
ATOM 1736 C CA . GLU A 1 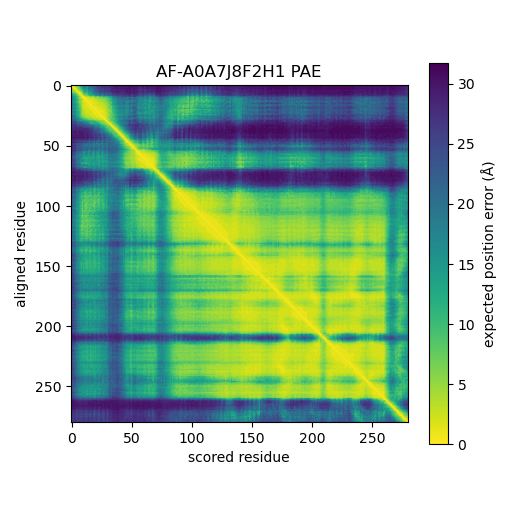222 ? -8.257 5.152 22.980 1.00 91.00 222 GLU A CA 1
ATOM 1737 C C . GLU A 1 222 ? -9.763 5.239 23.263 1.00 91.00 222 GLU A C 1
ATOM 1739 O O . GLU A 1 222 ? -10.457 4.221 23.271 1.00 91.00 222 GLU A O 1
ATOM 1744 N N . LYS A 1 223 ? -10.288 6.459 23.429 1.00 92.12 223 LYS A N 1
ATOM 1745 C CA . LYS A 1 223 ? -11.726 6.688 23.589 1.00 92.12 223 LYS A CA 1
ATOM 1746 C C . LYS A 1 223 ? -12.519 6.261 22.350 1.00 92.12 223 LYS A C 1
ATOM 1748 O O . LYS A 1 223 ? -13.503 5.546 22.489 1.00 92.12 223 LYS A O 1
ATOM 1753 N N . LEU A 1 224 ? -12.081 6.650 21.149 1.00 92.56 224 LEU A N 1
ATOM 1754 C CA . LEU A 1 224 ? -12.747 6.278 19.893 1.00 92.56 224 LEU A CA 1
ATOM 1755 C C . LEU A 1 224 ? -12.791 4.759 19.692 1.00 92.56 224 LEU A C 1
ATOM 1757 O O . LEU A 1 224 ? -13.816 4.230 19.272 1.00 92.56 224 LEU A O 1
ATOM 1761 N N . ILE A 1 225 ? -11.701 4.057 20.018 1.00 9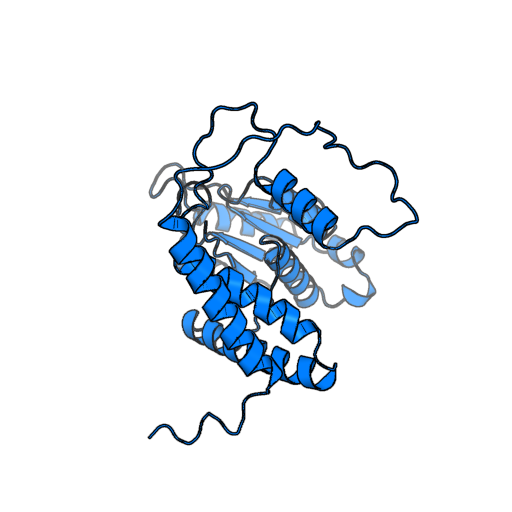1.44 225 ILE A N 1
ATOM 1762 C CA . ILE A 1 225 ? -11.643 2.592 19.951 1.00 91.44 225 ILE A CA 1
ATOM 1763 C C . ILE A 1 225 ? -12.676 1.975 20.900 1.00 91.44 225 ILE A C 1
ATOM 1765 O O . ILE A 1 225 ? -13.434 1.104 20.476 1.00 91.44 225 ILE A O 1
ATOM 1769 N N . LYS A 1 226 ? -12.743 2.434 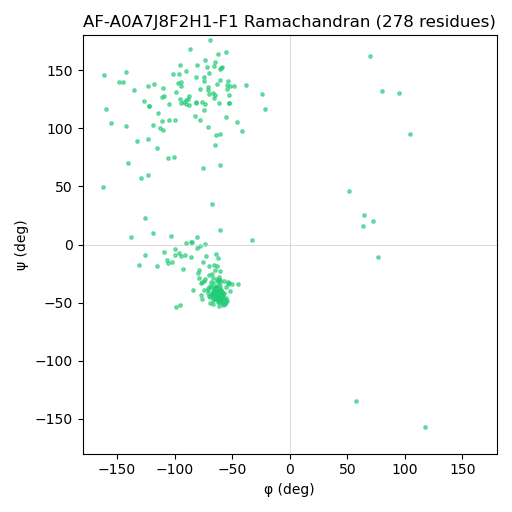22.158 1.00 92.00 226 LYS A N 1
ATOM 1770 C CA . LYS A 1 226 ? -13.728 1.944 23.139 1.00 92.00 226 LYS A CA 1
ATOM 1771 C C . LYS A 1 226 ? -15.162 2.188 22.665 1.00 92.00 226 LYS A C 1
ATOM 1773 O O . LYS A 1 226 ? -15.941 1.241 22.602 1.00 92.00 226 LYS A O 1
ATOM 1778 N N . ASP A 1 227 ? -15.470 3.407 22.225 1.00 93.12 227 ASP A N 1
ATOM 1779 C CA . ASP A 1 227 ? -16.798 3.777 21.722 1.00 93.12 227 ASP A CA 1
ATOM 1780 C C . ASP A 1 227 ? -17.213 2.924 20.501 1.00 93.12 227 ASP A C 1
ATOM 1782 O O . ASP A 1 227 ? -18.377 2.545 20.357 1.00 93.12 227 ASP A O 1
ATOM 1786 N N . ASP A 1 228 ? -16.282 2.614 19.591 1.00 92.25 228 ASP A N 1
ATOM 1787 C CA . ASP A 1 228 ? -16.556 1.774 18.420 1.00 92.25 228 ASP A CA 1
ATOM 1788 C C . ASP A 1 228 ? -16.768 0.299 18.794 1.00 92.25 228 ASP A C 1
ATOM 1790 O O . ASP A 1 228 ? -17.640 -0.354 18.211 1.00 92.25 228 ASP A O 1
ATOM 1794 N N . ILE A 1 229 ? -16.026 -0.221 19.777 1.00 90.44 229 ILE A N 1
ATOM 1795 C CA . ILE A 1 229 ? -16.222 -1.577 20.312 1.00 90.44 229 ILE A CA 1
ATOM 1796 C C . ILE A 1 229 ? -17.598 -1.697 20.972 1.00 90.44 229 ILE A C 1
ATOM 1798 O O . ILE A 1 229 ? -18.328 -2.644 20.682 1.00 90.44 229 ILE A O 1
ATOM 1802 N N . GLU A 1 230 ? -17.986 -0.723 21.800 1.00 92.81 230 GLU A N 1
ATOM 1803 C CA . GLU A 1 230 ? -19.303 -0.680 22.452 1.00 92.81 230 GLU A CA 1
ATOM 1804 C C . GLU A 1 230 ? -20.453 -0.632 21.434 1.00 92.81 230 GLU A C 1
ATOM 1806 O O . GLU A 1 230 ? -21.526 -1.191 21.658 1.00 92.81 230 GLU A O 1
ATOM 1811 N N . ARG A 1 231 ? -20.218 -0.028 20.263 1.00 91.44 231 ARG A N 1
ATOM 1812 C CA . ARG A 1 231 ? -21.159 -0.006 19.129 1.00 91.44 231 ARG A CA 1
ATOM 1813 C C . ARG A 1 231 ? -21.145 -1.287 18.288 1.00 91.44 231 ARG A C 1
ATOM 1815 O O . ARG A 1 231 ? -21.772 -1.316 17.228 1.00 91.44 231 ARG A O 1
ATOM 1822 N N . GLY A 1 232 ? -20.424 -2.323 18.713 1.00 89.62 232 GLY A N 1
ATOM 1823 C CA . GLY A 1 232 ? -20.327 -3.602 18.011 1.00 89.62 232 GLY A CA 1
ATOM 1824 C C . GLY A 1 232 ? -19.491 -3.552 16.729 1.00 89.62 232 GLY A C 1
ATOM 1825 O O . GLY A 1 232 ? -19.643 -4.416 15.867 1.00 89.62 232 GLY A O 1
ATOM 1826 N N . LYS A 1 233 ? -18.620 -2.551 16.559 1.00 91.81 233 LYS A N 1
ATOM 1827 C CA . LYS A 1 233 ? -17.698 -2.493 15.417 1.00 91.81 233 LYS A CA 1
ATOM 1828 C C . LYS A 1 233 ? -16.412 -3.271 15.704 1.00 91.81 233 LYS A C 1
ATOM 1830 O O . LYS A 1 233 ? -16.137 -3.683 16.831 1.00 91.81 233 LYS A O 1
ATOM 1835 N N . LEU A 1 234 ? -15.615 -3.496 14.663 1.00 90.31 234 LEU A N 1
ATOM 1836 C CA . LEU A 1 234 ? -14.304 -4.126 14.760 1.00 90.31 234 LEU A CA 1
ATOM 1837 C C . LEU A 1 234 ? -13.201 -3.106 14.465 1.00 90.31 234 LEU A C 1
ATOM 1839 O O . LEU A 1 234 ? -12.976 -2.791 13.296 1.00 90.31 234 LEU A O 1
ATOM 1843 N N . PRO A 1 235 ? -12.462 -2.639 15.481 1.00 91.75 235 PRO A N 1
ATOM 1844 C CA . PRO A 1 235 ? -11.183 -1.975 15.274 1.00 91.75 235 PRO A CA 1
ATOM 1845 C C . PRO A 1 235 ? -10.249 -2.889 14.466 1.00 91.75 235 PRO A C 1
ATOM 1847 O O . PRO A 1 235 ? -9.818 -3.936 14.952 1.00 91.75 235 PRO A O 1
ATOM 1850 N N . LEU A 1 236 ? -9.984 -2.529 13.211 1.00 89.50 236 LEU A N 1
ATOM 1851 C CA . LEU A 1 236 ? -9.245 -3.369 12.270 1.00 89.50 236 LEU A CA 1
ATOM 1852 C C . LEU A 1 236 ? -7.778 -2.945 12.182 1.00 89.50 236 LEU A C 1
ATOM 1854 O O . LEU A 1 236 ? -6.874 -3.766 12.347 1.00 89.50 236 LEU A O 1
ATOM 1858 N N . LEU A 1 237 ? -7.552 -1.661 11.904 1.00 90.50 237 LEU A N 1
ATOM 1859 C CA . LEU A 1 237 ? -6.232 -1.133 11.580 1.00 90.50 237 LEU A CA 1
ATOM 1860 C C . LEU A 1 237 ? -6.053 0.282 12.125 1.00 90.50 237 LEU A C 1
ATOM 1862 O O . LEU A 1 237 ? -6.957 1.106 12.008 1.00 90.50 237 LEU A O 1
ATOM 1866 N N . LEU A 1 238 ? -4.866 0.574 12.650 1.00 91.56 238 LEU A N 1
ATOM 1867 C CA . LEU A 1 238 ? -4.415 1.932 12.938 1.00 91.56 238 LEU A CA 1
ATOM 1868 C C . LEU A 1 238 ? -3.278 2.306 11.987 1.00 91.56 238 LEU A C 1
ATOM 1870 O O . LEU A 1 238 ? -2.270 1.601 11.921 1.00 91.56 238 LEU A O 1
ATOM 1874 N N . VAL A 1 239 ? -3.425 3.440 11.303 1.00 90.12 239 VAL A N 1
ATOM 1875 C CA . VAL A 1 239 ? -2.391 4.025 10.446 1.00 90.12 239 VAL A CA 1
ATOM 1876 C C . VAL A 1 239 ? -1.773 5.215 11.162 1.00 90.12 239 VAL A C 1
ATOM 1878 O O . VAL A 1 239 ? -2.394 6.274 11.297 1.00 90.12 239 VAL A O 1
ATOM 1881 N N . ALA A 1 240 ? -0.544 5.015 11.627 1.00 88.56 240 ALA A N 1
ATOM 1882 C CA . ALA A 1 240 ? 0.262 6.044 12.266 1.00 88.56 240 ALA A CA 1
ATOM 1883 C C . ALA A 1 240 ? 1.302 6.592 11.283 1.00 88.56 240 ALA A C 1
ATOM 1885 O O . ALA A 1 240 ? 1.829 5.846 10.452 1.00 88.56 240 ALA A O 1
ATOM 1886 N N . ASN A 1 241 ? 1.622 7.878 11.408 1.00 86.19 241 ASN A N 1
ATOM 1887 C CA . ASN A 1 241 ? 2.586 8.544 10.540 1.00 86.19 241 ASN A CA 1
ATOM 1888 C C . ASN A 1 241 ? 3.978 8.551 11.180 1.00 86.19 241 ASN A C 1
ATOM 1890 O O . ASN A 1 241 ? 4.162 9.072 12.281 1.00 86.19 241 ASN A O 1
ATOM 1894 N N . ALA A 1 242 ? 4.974 8.035 10.466 1.00 85.62 242 ALA A N 1
ATOM 1895 C CA . ALA A 1 242 ? 6.388 8.219 10.777 1.00 85.62 242 ALA A CA 1
ATOM 1896 C C . ALA A 1 242 ? 7.000 9.214 9.778 1.00 85.62 242 ALA A C 1
ATOM 1898 O O . ALA A 1 242 ? 7.690 8.820 8.843 1.00 85.62 242 ALA A O 1
ATOM 1899 N N . GLY A 1 243 ? 6.669 10.498 9.959 1.00 82.75 243 GLY A N 1
ATOM 1900 C CA . GLY A 1 243 ? 6.962 11.580 9.015 1.00 82.75 243 GLY A CA 1
ATOM 1901 C C . GLY A 1 243 ? 5.710 12.000 8.243 1.00 82.75 243 GLY A C 1
ATOM 1902 O O . GLY A 1 243 ? 5.342 11.387 7.248 1.00 82.75 243 GLY A O 1
ATOM 1903 N N . THR A 1 244 ? 5.010 13.036 8.711 1.00 80.19 244 THR A N 1
ATOM 1904 C CA . THR A 1 244 ? 3.849 13.596 8.003 1.00 80.19 244 THR A CA 1
ATOM 1905 C C . THR A 1 244 ? 4.284 14.406 6.782 1.00 80.19 244 THR A C 1
ATOM 1907 O O . THR A 1 244 ? 5.227 15.188 6.859 1.00 80.19 244 THR A O 1
ATOM 1910 N N . ALA A 1 245 ? 3.542 14.301 5.676 1.00 72.50 245 ALA A N 1
ATOM 1911 C CA . ALA A 1 245 ? 3.896 14.956 4.411 1.00 72.50 245 ALA A CA 1
ATOM 1912 C C . ALA A 1 245 ? 4.064 16.487 4.509 1.00 72.50 245 ALA A C 1
ATOM 1914 O O . ALA A 1 245 ? 4.866 17.065 3.786 1.00 72.50 245 ALA A O 1
ATOM 1915 N N . ALA A 1 246 ? 3.314 17.151 5.397 1.00 73.75 246 ALA A N 1
ATOM 1916 C CA . ALA A 1 246 ? 3.347 18.609 5.518 1.00 73.75 246 ALA A CA 1
ATOM 1917 C C . ALA A 1 246 ? 4.494 19.132 6.399 1.00 73.75 246 ALA A C 1
ATOM 1919 O O . ALA A 1 246 ? 5.062 20.178 6.109 1.00 73.75 246 ALA A O 1
ATOM 1920 N N . VAL A 1 247 ? 4.792 18.449 7.509 1.00 80.12 247 VAL A N 1
ATOM 1921 C CA . VAL A 1 247 ? 5.644 18.995 8.586 1.00 80.12 247 VAL A CA 1
ATOM 1922 C C . VAL A 1 247 ? 6.648 17.984 9.147 1.00 80.12 247 VAL A C 1
ATOM 1924 O O . VAL A 1 247 ? 7.284 18.261 10.161 1.00 80.12 247 VAL A O 1
ATOM 1927 N N . GLY A 1 248 ? 6.762 16.790 8.559 1.00 80.69 248 GLY A N 1
ATOM 1928 C CA . GLY A 1 248 ? 7.730 15.759 8.949 1.00 80.69 248 GLY A CA 1
ATOM 1929 C C . GLY A 1 248 ? 7.550 15.203 10.365 1.00 80.69 248 GLY A C 1
ATOM 1930 O O . GLY A 1 248 ? 8.460 14.581 10.908 1.00 80.69 248 GLY A O 1
ATOM 1931 N N . HIS A 1 249 ? 6.396 15.419 11.000 1.00 83.00 249 HIS A N 1
ATOM 1932 C CA . HIS A 1 249 ? 6.178 14.968 12.372 1.00 83.00 249 HIS A CA 1
ATOM 1933 C C . HIS A 1 249 ? 5.970 13.455 12.425 1.00 83.00 249 HIS A C 1
ATOM 1935 O O . HIS A 1 249 ? 5.352 12.859 11.548 1.00 83.00 249 HIS A O 1
ATOM 1941 N N . THR A 1 250 ? 6.473 12.835 13.486 1.00 86.12 250 THR A N 1
ATOM 1942 C CA . THR A 1 250 ? 6.300 11.404 13.745 1.00 86.12 250 THR A CA 1
ATOM 1943 C C . THR A 1 250 ? 5.363 11.222 14.923 1.00 86.12 250 THR A C 1
ATOM 1945 O O . THR A 1 250 ? 5.588 11.821 15.973 1.00 86.12 250 THR A O 1
ATOM 1948 N N . ASP A 1 251 ? 4.321 10.412 14.758 1.00 87.00 251 ASP A N 1
ATOM 1949 C CA . ASP A 1 251 ? 3.401 10.036 15.826 1.00 87.00 251 ASP A CA 1
ATOM 1950 C C . ASP A 1 251 ? 4.127 9.272 16.945 1.00 87.00 251 ASP A C 1
ATOM 1952 O O . ASP A 1 251 ? 5.235 8.759 16.782 1.00 87.00 251 ASP A O 1
ATOM 1956 N N . LYS A 1 252 ? 3.494 9.156 18.117 1.00 87.19 252 LYS A N 1
ATOM 1957 C CA . LYS A 1 252 ? 4.057 8.426 19.265 1.00 87.19 252 LYS A CA 1
ATOM 1958 C C . LYS A 1 252 ? 3.954 6.907 19.065 1.00 87.19 252 LYS A C 1
ATOM 1960 O O . LYS A 1 252 ? 3.246 6.234 19.812 1.00 87.19 252 LYS A O 1
ATOM 1965 N N . ILE A 1 253 ? 4.672 6.361 18.076 1.00 85.31 253 ILE A N 1
ATOM 1966 C CA . ILE A 1 253 ? 4.568 4.963 17.614 1.00 85.31 253 ILE A CA 1
ATOM 1967 C C . ILE A 1 253 ? 4.684 3.952 18.763 1.00 85.31 253 ILE A C 1
ATOM 1969 O O . ILE A 1 253 ? 3.919 2.995 18.803 1.00 85.31 253 ILE A O 1
ATOM 1973 N N . GLY A 1 254 ? 5.577 4.178 19.735 1.00 84.75 254 GLY A N 1
ATOM 1974 C CA . GLY A 1 254 ? 5.711 3.300 20.906 1.00 84.75 254 GLY A CA 1
ATOM 1975 C C . GLY A 1 254 ? 4.425 3.199 21.737 1.00 84.75 254 GLY A C 1
ATOM 1976 O O . GLY A 1 254 ? 3.969 2.100 22.035 1.00 84.75 254 GLY A O 1
ATOM 1977 N N . ARG A 1 255 ? 3.784 4.338 22.025 1.00 86.38 255 ARG A N 1
ATOM 1978 C CA . ARG A 1 255 ? 2.515 4.394 22.772 1.00 86.38 255 ARG A CA 1
ATOM 1979 C C . ARG A 1 255 ? 1.340 3.863 21.955 1.00 86.38 255 ARG A C 1
ATOM 1981 O O . ARG A 1 255 ? 0.488 3.167 22.491 1.00 86.38 255 ARG A O 1
ATOM 1988 N N . LEU A 1 256 ? 1.308 4.160 20.655 1.00 87.50 256 LEU A N 1
ATOM 1989 C CA . LEU A 1 256 ? 0.287 3.626 19.749 1.00 87.50 256 LEU A CA 1
ATOM 1990 C C . LEU A 1 256 ? 0.386 2.101 19.625 1.00 87.50 256 LEU A C 1
ATOM 1992 O O . LEU A 1 256 ? -0.635 1.422 19.587 1.00 87.50 256 LEU A O 1
ATOM 1996 N N . ARG A 1 257 ? 1.605 1.550 19.625 1.00 84.19 257 ARG A N 1
ATOM 1997 C CA . ARG A 1 257 ? 1.833 0.103 19.645 1.00 84.19 257 ARG A CA 1
ATOM 1998 C C . ARG A 1 257 ? 1.283 -0.533 20.920 1.00 84.19 257 ARG A C 1
ATOM 2000 O O . ARG A 1 257 ? 0.613 -1.551 20.823 1.00 84.19 257 ARG A O 1
ATOM 2007 N N . GLU A 1 258 ? 1.532 0.057 22.087 1.00 84.69 258 GLU A N 1
ATOM 2008 C CA . GLU A 1 258 ? 0.972 -0.431 23.359 1.00 84.69 258 GLU A CA 1
ATOM 2009 C C . GLU A 1 258 ? -0.564 -0.446 23.342 1.00 84.69 258 GLU A C 1
ATOM 2011 O O . GLU A 1 258 ? -1.164 -1.420 23.783 1.00 84.69 258 GLU A O 1
ATOM 2016 N N . LEU A 1 259 ? -1.197 0.586 22.769 1.00 83.44 259 LEU A N 1
ATOM 2017 C CA . LEU A 1 259 ? -2.655 0.630 22.603 1.00 83.44 259 LEU A CA 1
ATOM 2018 C C . LEU A 1 259 ? -3.196 -0.418 21.629 1.00 83.44 259 LEU A C 1
ATOM 2020 O O . LEU A 1 259 ? -4.320 -0.878 21.805 1.00 83.44 259 LEU A O 1
ATOM 2024 N N . CYS A 1 260 ? -2.437 -0.767 20.589 1.00 78.62 260 CYS A N 1
ATOM 2025 C CA . CYS A 1 260 ? -2.888 -1.744 19.599 1.00 78.62 260 CYS A CA 1
ATOM 2026 C C . CYS A 1 260 ? -2.724 -3.197 20.068 1.00 78.62 260 CYS A C 1
ATOM 2028 O O . CYS A 1 260 ? -3.443 -4.087 19.610 1.00 78.62 260 CYS A O 1
ATOM 2030 N N . PHE A 1 261 ? -1.790 -3.420 20.997 1.00 65.62 261 PHE A N 1
ATOM 2031 C CA . PHE A 1 261 ? -1.496 -4.709 21.618 1.00 65.62 261 PHE A CA 1
ATOM 2032 C C . PHE A 1 261 ? -1.622 -4.630 23.148 1.00 65.62 261 PHE A C 1
ATOM 2034 O O . PHE A 1 261 ? -0.634 -4.890 23.849 1.00 65.62 261 PHE A O 1
ATOM 2041 N N . PRO A 1 262 ? -2.797 -4.281 23.706 1.00 54.25 262 PRO A N 1
ATOM 2042 C CA . PRO A 1 262 ? -2.979 -4.419 25.136 1.00 54.25 262 PRO A CA 1
ATOM 2043 C C . PRO A 1 262 ? -2.868 -5.908 25.463 1.00 54.25 262 PRO A C 1
ATOM 2045 O O . PRO A 1 262 ? -3.296 -6.769 24.697 1.00 54.25 262 PRO A O 1
ATOM 2048 N N . SER A 1 263 ? -2.178 -6.202 26.558 1.00 36.06 263 SER A N 1
ATOM 2049 C CA . SER A 1 263 ? -1.884 -7.534 27.090 1.00 36.06 263 SER A CA 1
ATOM 2050 C C . SER A 1 263 ? -2.869 -8.635 26.665 1.00 36.06 263 SER A C 1
ATOM 2052 O O . SER A 1 263 ? -4.068 -8.485 26.862 1.00 36.06 263 SER A O 1
ATOM 2054 N N . ARG A 1 264 ? -2.306 -9.750 26.169 1.00 36.44 264 ARG A N 1
ATOM 2055 C CA . ARG A 1 264 ? -2.841 -11.061 25.711 1.00 36.44 264 ARG A CA 1
ATOM 2056 C C . ARG A 1 264 ? -4.102 -11.675 26.375 1.00 36.44 264 ARG A C 1
ATOM 2058 O O . ARG A 1 264 ? -4.432 -12.804 26.037 1.00 36.44 264 ARG A O 1
ATOM 2065 N N . HIS A 1 265 ? -4.773 -11.006 27.309 1.00 33.69 265 HIS A N 1
ATOM 2066 C CA . HIS A 1 265 ? -5.918 -11.503 28.077 1.00 33.69 265 HIS A CA 1
ATOM 2067 C C . HIS A 1 265 ? -7.297 -11.135 27.508 1.00 33.69 265 HIS A C 1
ATOM 2069 O O . HIS A 1 265 ? -8.287 -11.703 27.957 1.00 33.69 265 HIS A O 1
ATOM 2075 N N . GLU A 1 266 ? -7.387 -10.257 26.508 1.00 32.78 266 GLU A N 1
ATOM 2076 C CA . GLU A 1 266 ? -8.639 -9.996 25.789 1.00 32.78 266 GLU A CA 1
ATOM 2077 C C . GLU A 1 266 ? -8.535 -10.561 24.365 1.00 32.78 266 GLU A C 1
ATOM 2079 O O . GLU A 1 266 ? -7.972 -9.927 23.474 1.00 32.78 266 GLU A O 1
ATOM 2084 N N . GLU A 1 267 ? -9.090 -11.756 24.133 1.00 26.81 267 GLU A N 1
ATOM 2085 C CA . GLU A 1 267 ? -9.092 -12.498 22.850 1.00 26.81 267 GLU A CA 1
ATOM 2086 C C . GLU A 1 267 ? -9.779 -11.766 21.665 1.00 26.81 267 GLU A C 1
ATOM 2088 O O . GLU A 1 267 ? -10.014 -12.342 20.606 1.00 26.81 267 GLU A O 1
ATOM 2093 N N . GLY A 1 268 ? -10.077 -10.470 21.790 1.00 32.69 268 GLY A N 1
ATOM 2094 C CA . GLY A 1 268 ? -10.690 -9.642 20.750 1.00 32.69 268 GLY A CA 1
ATOM 2095 C C . GLY A 1 268 ? -9.821 -8.494 20.224 1.00 32.69 268 GLY A C 1
ATOM 2096 O O . GLY A 1 268 ? -10.100 -8.000 19.126 1.00 32.69 268 GLY A O 1
ATOM 2097 N N . LEU A 1 269 ? -8.772 -8.072 20.942 1.00 33.62 269 LEU A N 1
ATOM 2098 C CA . LEU A 1 269 ? -8.004 -6.858 20.633 1.00 33.62 269 LEU A CA 1
ATOM 2099 C C . LEU A 1 269 ? -6.685 -7.172 19.912 1.00 33.62 269 LEU A C 1
ATOM 2101 O O . LEU A 1 269 ? -5.597 -7.093 20.470 1.00 33.62 269 LEU A O 1
ATOM 2105 N N . SER A 1 270 ? -6.763 -7.500 18.626 1.00 34.62 270 SER A N 1
ATOM 2106 C CA . SER A 1 270 ? -5.603 -7.354 17.742 1.00 34.62 270 SER A CA 1
ATOM 2107 C C . SER A 1 270 ? -5.938 -6.310 16.688 1.00 34.62 270 SER A C 1
ATOM 2109 O O . SER A 1 270 ? -6.401 -6.629 15.590 1.00 34.62 270 SER A O 1
ATOM 2111 N N . THR A 1 271 ? -5.764 -5.038 17.043 1.00 39.53 271 THR A N 1
ATOM 2112 C CA . THR A 1 271 ? -5.676 -4.000 16.015 1.00 39.53 271 THR A CA 1
ATOM 2113 C C . THR A 1 271 ? -4.285 -4.109 15.415 1.00 39.53 271 THR A C 1
ATOM 2115 O O . THR A 1 271 ? -3.280 -4.082 16.123 1.00 39.53 271 THR A O 1
ATOM 2118 N N . HIS A 1 272 ? -4.198 -4.305 14.103 1.00 45.53 272 HIS A N 1
ATOM 2119 C CA . HIS A 1 272 ? -2.896 -4.289 13.454 1.00 45.53 272 HIS A CA 1
ATOM 2120 C C . HIS A 1 272 ? -2.441 -2.824 13.378 1.00 45.53 272 HIS A C 1
ATOM 2122 O O . HIS A 1 272 ? -3.089 -1.987 12.749 1.00 45.53 272 HIS A O 1
ATOM 2128 N N . ALA A 1 273 ? -1.352 -2.491 14.070 1.00 39.81 273 ALA A N 1
ATOM 2129 C CA . ALA A 1 273 ? -0.704 -1.194 13.931 1.00 39.81 273 ALA A CA 1
ATOM 2130 C C . ALA A 1 273 ? 0.195 -1.230 12.697 1.00 39.81 273 ALA A C 1
ATOM 2132 O O . ALA A 1 273 ? 1.115 -2.048 12.623 1.00 39.81 273 ALA A O 1
ATOM 2133 N N . VAL A 1 274 ? -0.052 -0.337 11.745 1.00 50.22 274 VAL A N 1
ATOM 2134 C CA . VAL A 1 274 ? 0.821 -0.144 10.589 1.00 50.22 274 VAL A CA 1
ATOM 2135 C C . VAL A 1 274 ? 1.408 1.249 10.705 1.00 50.22 274 VAL A C 1
ATOM 2137 O O . VAL A 1 274 ? 0.700 2.254 10.643 1.00 50.22 274 VAL A O 1
ATOM 2140 N N . ALA A 1 275 ? 2.719 1.300 10.917 1.00 41.28 275 ALA A N 1
ATOM 2141 C CA . ALA A 1 275 ? 3.473 2.534 10.797 1.00 41.28 275 ALA A CA 1
ATOM 2142 C C . ALA A 1 275 ? 3.783 2.741 9.311 1.00 41.28 275 ALA A C 1
ATOM 2144 O O . ALA A 1 275 ? 4.554 1.980 8.727 1.00 41.28 275 ALA A O 1
ATOM 2145 N N . GLY A 1 276 ? 3.154 3.742 8.701 1.00 39.00 276 GLY A N 1
ATOM 2146 C CA . GLY A 1 276 ? 3.530 4.201 7.370 1.00 39.00 276 GLY A CA 1
ATOM 2147 C C . GLY A 1 276 ? 4.727 5.140 7.486 1.00 39.00 276 GLY A C 1
ATOM 2148 O O . GLY A 1 276 ? 4.653 6.144 8.196 1.00 39.00 276 GLY A O 1
ATOM 2149 N N . TRP A 1 277 ? 5.825 4.813 6.807 1.00 33.25 277 TRP A N 1
ATOM 2150 C CA . TRP A 1 277 ? 6.882 5.776 6.502 1.00 33.25 277 TRP A CA 1
ATOM 2151 C C . TRP A 1 277 ? 6.531 6.448 5.180 1.00 33.25 277 TRP A C 1
ATOM 2153 O O . TRP A 1 277 ? 6.304 5.761 4.186 1.00 33.25 277 TRP A O 1
ATOM 2163 N N . GLN A 1 278 ? 6.473 7.775 5.175 1.00 33.56 278 GLN A N 1
ATOM 2164 C CA . GLN A 1 278 ? 6.318 8.560 3.955 1.00 33.56 278 GLN A CA 1
ATOM 2165 C C . GLN A 1 278 ? 7.556 9.447 3.844 1.00 33.56 278 GLN A C 1
ATOM 2167 O O . GLN A 1 278 ? 7.691 10.417 4.585 1.00 33.56 278 GLN A O 1
ATOM 2172 N N . ALA A 1 279 ? 8.493 9.065 2.977 1.00 24.98 279 ALA A N 1
ATOM 2173 C CA . ALA A 1 279 ? 9.579 9.952 2.578 1.00 24.98 279 ALA A CA 1
ATOM 2174 C C . ALA A 1 279 ? 9.029 10.947 1.545 1.00 24.98 279 ALA A C 1
ATOM 2176 O O . ALA A 1 279 ? 8.276 10.544 0.655 1.00 24.98 279 ALA A O 1
ATOM 2177 N N . SER A 1 280 ? 9.347 12.229 1.727 1.00 29.12 280 SER A N 1
ATOM 2178 C CA . SER A 1 280 ? 9.059 13.298 0.765 1.00 29.12 280 SER A CA 1
ATOM 2179 C C . SER A 1 280 ? 10.008 13.255 -0.423 1.00 29.12 280 SER A C 1
ATOM 2181 O O . SER A 1 280 ? 11.186 12.890 -0.205 1.00 29.12 280 SER A O 1
#

Foldseek 3Di:
DPPPPVPPDDPVNVVLVVVLVVVVVVVVVVLVDPDDDDDDDDDDDPPDDPDDPDDDDPVVVVVVVVCVLLDDCPPPCPPPPPPPCPVVNSVVVVVVSVVVVLVPDDPVVNCVVVVVVQVVVQVVVCVVVVPPDDHDDDDPDLLVVVLVVLVVLCVVQQVCCVPPNCVSCVQAPAAEEEEPLADPCSLVVSCVSRVHDSVSYDYFYADCDDDDRRAGDLVSVLVVCVVSVVVRHAHREYEFECQRPPGGDGYPLVSVVCSQCPDPPDPRRNHPYDYDYDDD

pLDDT: mean 75.21, std 18.98, range [24.98, 94.56]